Protein AF-A0A412IUU2-F1 (afdb_monomer)

InterPro domains:
  IPR007197 Radical SAM [SFLDS00029] (94-163)
  IPR013785 Aldolase-type TIM barrel [G3DSA:3.20.20.70] (86-179)
  IPR058240 Radical SAM superfamily [SSF102114] (87-164)

pLDDT: mean 92.89, std 6.85, range [46.75, 98.62]

Sequence (182 aa):
MKKASRYNHFIMHNNSVIAYNARTNALAELEKEIYESFKKCSSNHFKGMDTSLLDSLEYGGFIVDEDINELDIVKHNMYLSRFSTQQLGLTIAPTSNCNFRCPYCYEKDVLRSSKMNDETANGIVNLVRNNANTINMLGVTWYGGEPLLEVNRIENLTKAFKEICNKNNVKYQANIVTMVIC

Organism: NCBI:txid1735

Radius of gyration: 25.56 Å; Cα contacts (8 Å, |Δi|>4): 249; chains: 1; bounding box: 51×40×64 Å

Solvent-accessible surface area (backbone atoms only — not comparable to full-atom values): 10290 Å² total; per-residue (Å²): 105,40,31,66,38,91,47,57,45,80,43,85,48,97,80,33,29,40,41,33,17,75,80,70,69,29,73,46,80,32,50,54,70,56,51,53,48,51,61,64,23,45,83,56,39,50,66,92,58,61,67,72,58,48,52,52,35,41,74,39,46,48,30,39,54,64,88,60,57,66,65,57,54,54,49,49,54,50,48,55,62,74,67,52,64,44,58,46,79,43,80,42,53,50,18,36,28,49,96,70,82,62,94,83,46,87,54,66,91,67,56,38,97,46,67,64,50,68,68,60,53,50,51,51,53,49,54,51,56,75,42,36,87,65,25,52,32,42,39,37,36,41,25,54,50,28,27,72,84,39,44,70,58,54,51,55,51,50,51,54,49,50,56,51,23,64,76,50,72,22,46,79,49,74,51,73,55,68,78,96,75,130

Foldseek 3Di:
DKAFDPQWDWDDDDQWIWIARPLQRFTDTGGPVVVVLVVVCNVVRNPPDDPVVVVVCVVSVRMDDPPDPVVVVVVVVVCCVVPDLQEDEEEDEQAQAAPDQDPPDPCNVVHDGDGDDPVNLVVVLVVLLVSLQPYQEYEYEYDHHASVVPVVSVVVSVVSNCVSNVVSNHHYDYDYDHDPDD

Structure (mmCIF, N/CA/C/O backbone):
data_AF-A0A412IUU2-F1
#
_entry.id   AF-A0A412IUU2-F1
#
loop_
_atom_site.group_PDB
_atom_site.id
_atom_site.type_symbol
_atom_site.label_atom_id
_atom_site.label_alt_id
_atom_site.label_comp_id
_atom_site.label_asym_id
_atom_site.label_entity_id
_atom_site.label_seq_id
_atom_site.pdbx_PDB_ins_code
_atom_site.Cartn_x
_atom_site.Cartn_y
_atom_site.Cartn_z
_atom_site.occupancy
_atom_site.B_iso_or_equiv
_atom_site.auth_seq_id
_atom_site.auth_comp_id
_atom_site.auth_asym_id
_atom_site.auth_atom_id
_atom_site.pdbx_PDB_model_num
ATOM 1 N N . 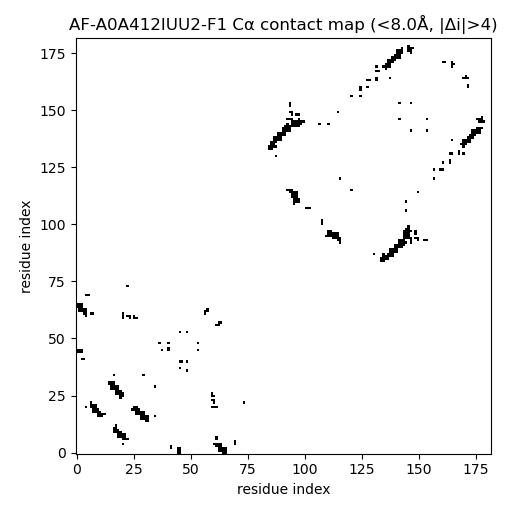MET A 1 1 ? 6.725 -8.263 -34.265 1.00 83.69 1 MET A N 1
ATOM 2 C CA . MET A 1 1 ? 7.718 -7.192 -34.529 1.00 83.69 1 MET A CA 1
ATOM 3 C C . MET A 1 1 ? 7.777 -6.330 -33.282 1.00 83.69 1 MET A C 1
ATOM 5 O O . MET A 1 1 ? 6.742 -6.187 -32.640 1.00 83.69 1 MET A O 1
ATOM 9 N N . LYS A 1 2 ? 8.954 -5.826 -32.896 1.00 90.94 2 LYS A N 1
ATOM 10 C CA . LYS A 1 2 ? 9.116 -5.055 -31.653 1.00 90.94 2 LYS A CA 1
ATOM 11 C C . LYS A 1 2 ? 9.042 -3.552 -31.934 1.00 90.94 2 LYS A C 1
ATOM 13 O O . LYS A 1 2 ? 9.396 -3.110 -33.023 1.00 90.94 2 LYS A O 1
ATOM 18 N N . LYS A 1 3 ? 8.617 -2.765 -30.951 1.00 93.75 3 LYS A N 1
ATOM 19 C CA . LYS A 1 3 ? 8.660 -1.295 -30.948 1.00 93.75 3 LYS A CA 1
ATOM 20 C C . LYS A 1 3 ? 9.248 -0.787 -29.636 1.00 93.75 3 LYS A C 1
ATOM 22 O O . LYS A 1 3 ? 9.230 -1.494 -28.629 1.00 93.75 3 LYS A O 1
ATOM 27 N N . ALA A 1 4 ? 9.754 0.444 -29.639 1.00 95.44 4 ALA A N 1
ATOM 28 C CA . ALA A 1 4 ? 10.221 1.077 -28.415 1.00 95.44 4 ALA A CA 1
ATOM 29 C C . ALA A 1 4 ? 9.031 1.337 -27.481 1.00 95.44 4 ALA A C 1
ATOM 31 O O . ALA A 1 4 ? 7.988 1.825 -27.922 1.00 95.44 4 ALA A O 1
ATOM 32 N N . SER A 1 5 ? 9.201 1.034 -26.194 1.00 96.25 5 SER A N 1
ATOM 33 C CA . SER A 1 5 ? 8.240 1.430 -25.163 1.00 96.25 5 SER A CA 1
ATOM 34 C C . SER A 1 5 ? 8.104 2.952 -25.119 1.00 96.25 5 SER A C 1
ATOM 36 O O . SER A 1 5 ? 9.099 3.683 -25.166 1.00 96.25 5 SER A O 1
ATOM 38 N N . ARG A 1 6 ? 6.868 3.441 -24.962 1.00 95.12 6 ARG A N 1
ATOM 39 C CA . ARG A 1 6 ? 6.607 4.882 -24.782 1.00 95.12 6 ARG A CA 1
ATOM 40 C C . ARG A 1 6 ? 7.103 5.411 -23.431 1.00 95.12 6 ARG A C 1
ATOM 42 O O . ARG A 1 6 ? 7.158 6.619 -23.236 1.00 95.12 6 ARG A O 1
ATOM 49 N N . TYR A 1 7 ? 7.370 4.508 -22.487 1.00 96.88 7 TYR A N 1
ATOM 50 C CA . TYR A 1 7 ? 7.735 4.810 -21.103 1.00 96.88 7 TYR A CA 1
ATOM 51 C C . TYR A 1 7 ? 9.249 4.837 -20.882 1.00 96.88 7 TYR A C 1
ATOM 53 O O . TYR A 1 7 ? 9.702 4.880 -19.740 1.00 96.88 7 TYR A O 1
ATOM 61 N N . ASN A 1 8 ? 10.038 4.787 -21.954 1.00 97.44 8 ASN A N 1
ATOM 62 C CA . ASN A 1 8 ? 11.483 4.906 -21.860 1.00 97.44 8 ASN A CA 1
ATOM 63 C C . ASN A 1 8 ? 11.905 6.357 -21.627 1.00 97.44 8 ASN A C 1
ATOM 65 O O . ASN A 1 8 ? 11.529 7.266 -22.366 1.00 97.44 8 ASN A O 1
ATOM 69 N N . HIS A 1 9 ? 12.775 6.540 -20.646 1.00 97.06 9 HIS A N 1
ATOM 70 C CA . HIS A 1 9 ? 13.482 7.769 -20.347 1.00 97.06 9 HIS A CA 1
ATOM 71 C C . HIS A 1 9 ? 14.977 7.488 -20.445 1.00 97.06 9 HIS A C 1
ATOM 73 O O . HIS A 1 9 ? 15.484 6.566 -19.810 1.00 97.06 9 HIS A O 1
ATOM 79 N N . PHE A 1 10 ? 15.682 8.285 -21.241 1.00 96.31 10 PHE A N 1
ATOM 80 C CA . PHE A 1 10 ? 17.124 8.164 -21.420 1.00 96.31 10 PHE A CA 1
ATOM 81 C C . PHE A 1 10 ? 17.807 9.414 -20.881 1.00 96.31 10 PHE A C 1
ATOM 83 O O . PHE A 1 10 ? 17.463 10.530 -21.274 1.00 96.31 10 PHE A O 1
ATOM 90 N N . ILE A 1 11 ? 18.770 9.225 -19.984 1.00 95.88 11 ILE A N 1
ATOM 91 C CA . ILE A 1 11 ? 19.515 10.299 -19.329 1.00 95.88 11 ILE A CA 1
ATOM 92 C C . ILE A 1 11 ? 20.994 10.098 -19.645 1.00 95.88 11 ILE A C 1
ATOM 94 O O . ILE A 1 11 ? 21.575 9.067 -19.315 1.00 95.88 11 ILE A O 1
ATOM 98 N N . MET A 1 12 ? 21.612 11.083 -20.295 1.00 94.44 12 MET A N 1
ATOM 99 C CA . MET A 1 12 ? 23.044 11.036 -20.593 1.00 94.44 12 MET A CA 1
ATOM 100 C C . MET A 1 12 ? 23.842 11.179 -19.293 1.00 94.44 12 MET A C 1
ATOM 102 O O . MET A 1 12 ? 23.618 12.129 -18.542 1.00 94.44 12 MET A O 1
ATOM 106 N N . HIS A 1 13 ? 24.786 10.273 -19.042 1.00 90.81 13 HIS A N 1
ATOM 107 C CA . HIS A 1 13 ? 25.633 10.317 -17.854 1.00 90.81 13 HIS A CA 1
ATOM 108 C C . HIS A 1 13 ? 27.076 9.944 -18.208 1.00 90.81 13 HIS A C 1
ATOM 110 O O . HIS A 1 13 ? 27.380 8.796 -18.509 1.00 90.81 13 HIS A O 1
ATOM 116 N N . ASN A 1 14 ? 27.992 10.915 -18.172 1.00 88.25 14 ASN A N 1
ATOM 117 C CA . ASN A 1 14 ? 29.405 10.718 -18.521 1.00 88.25 14 ASN A CA 1
ATOM 118 C C . ASN A 1 14 ? 29.595 10.041 -19.903 1.00 88.25 14 ASN A C 1
ATOM 120 O O . ASN A 1 14 ? 29.320 10.630 -20.958 1.00 88.25 14 ASN A O 1
ATOM 124 N N . ASN A 1 15 ? 30.081 8.796 -19.894 1.00 88.31 15 ASN A N 1
ATOM 125 C CA . ASN A 1 15 ? 30.338 7.976 -21.074 1.00 88.31 15 ASN A CA 1
ATOM 126 C C . ASN A 1 15 ? 29.249 6.937 -21.365 1.00 88.31 15 ASN A C 1
ATOM 128 O O . ASN A 1 15 ? 29.386 6.202 -22.336 1.00 88.31 15 ASN A O 1
ATOM 132 N N . SER A 1 16 ? 28.152 6.940 -20.613 1.00 94.19 16 SER A N 1
ATOM 133 C CA . SER A 1 16 ? 27.031 6.017 -20.763 1.00 94.19 16 SER A CA 1
ATOM 134 C C . SER A 1 16 ? 25.689 6.757 -20.815 1.00 94.19 16 SER A C 1
ATOM 136 O O . SER A 1 16 ? 25.602 7.994 -20.777 1.00 94.19 16 SER A O 1
ATOM 138 N N . VAL A 1 17 ? 24.619 5.986 -20.974 1.00 96.38 17 VAL A N 1
ATOM 139 C CA . VAL A 1 17 ? 23.237 6.453 -20.969 1.00 96.38 17 VAL A CA 1
ATOM 140 C C . VAL A 1 17 ? 22.457 5.626 -19.967 1.00 96.38 17 VAL A C 1
ATOM 142 O O . VAL A 1 17 ? 22.348 4.413 -20.100 1.00 96.38 17 VAL A O 1
ATOM 145 N N . ILE A 1 18 ? 21.864 6.287 -18.984 1.00 97.00 18 ILE A N 1
ATOM 146 C CA . ILE A 1 18 ? 20.944 5.643 -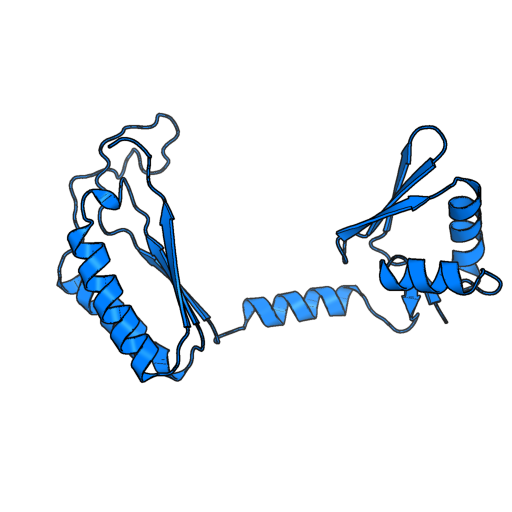18.057 1.00 97.00 18 ILE A CA 1
ATOM 147 C C . ILE A 1 18 ? 19.589 5.519 -18.748 1.00 97.00 18 ILE A C 1
ATOM 149 O O . ILE A 1 18 ? 18.955 6.522 -19.083 1.00 97.00 18 ILE A O 1
ATOM 153 N N . ALA A 1 19 ? 19.160 4.286 -18.978 1.00 96.94 19 ALA A N 1
ATOM 154 C CA . ALA A 1 19 ? 17.855 3.939 -19.504 1.00 96.94 19 ALA A CA 1
ATOM 155 C C . ALA A 1 19 ? 16.931 3.550 -18.349 1.00 96.94 19 ALA A C 1
ATOM 157 O O . ALA A 1 19 ? 17.196 2.605 -17.608 1.00 96.94 19 ALA A O 1
ATOM 158 N N . TYR A 1 20 ? 15.824 4.269 -18.213 1.00 97.81 20 TYR A N 1
ATOM 159 C CA . TYR A 1 20 ? 14.789 4.012 -17.223 1.00 97.81 20 TYR A CA 1
ATOM 160 C C . TYR A 1 20 ? 13.452 3.778 -17.916 1.00 97.81 20 TYR A C 1
ATOM 162 O O . TYR A 1 20 ? 13.023 4.597 -18.725 1.00 97.81 20 TYR A O 1
ATOM 170 N N . ASN A 1 21 ? 12.770 2.682 -17.599 1.00 97.88 21 ASN A N 1
ATOM 171 C CA . ASN A 1 21 ? 11.422 2.430 -18.090 1.00 97.88 21 ASN A CA 1
ATOM 172 C C . ASN A 1 21 ? 10.400 2.699 -16.982 1.00 97.88 21 ASN A C 1
ATOM 174 O O . ASN A 1 21 ? 10.312 1.955 -16.010 1.00 97.88 21 ASN A O 1
ATOM 178 N N . ALA A 1 22 ? 9.580 3.736 -17.144 1.00 96.75 22 ALA A N 1
ATOM 179 C CA . ALA A 1 22 ? 8.624 4.167 -16.125 1.00 96.75 22 ALA A CA 1
ATOM 180 C C . ALA A 1 22 ? 7.430 3.215 -15.920 1.00 96.75 22 ALA A C 1
ATOM 182 O O . ALA A 1 22 ? 6.673 3.389 -14.968 1.00 96.75 22 ALA A O 1
ATOM 183 N N . ARG A 1 23 ? 7.227 2.219 -16.795 1.00 95.62 23 ARG A N 1
ATOM 184 C CA . ARG A 1 23 ? 6.153 1.224 -16.648 1.00 95.62 23 ARG A CA 1
ATOM 185 C C . ARG A 1 23 ? 6.611 0.014 -15.842 1.00 95.62 23 ARG A C 1
ATOM 187 O O . ARG A 1 23 ? 5.847 -0.491 -15.026 1.00 95.62 23 ARG A O 1
ATOM 194 N N . THR A 1 24 ? 7.823 -0.471 -16.096 1.00 95.56 24 THR A N 1
ATOM 195 C CA . THR A 1 24 ? 8.397 -1.646 -15.419 1.00 95.56 24 THR A CA 1
ATOM 196 C C . THR A 1 24 ? 9.282 -1.275 -14.230 1.00 95.56 24 THR A C 1
ATOM 198 O O . THR A 1 24 ? 9.642 -2.152 -13.452 1.00 95.56 24 THR A O 1
ATOM 201 N N . ASN A 1 25 ? 9.630 0.008 -14.081 1.00 96.56 25 ASN A N 1
ATOM 202 C CA . ASN A 1 25 ? 10.685 0.514 -13.198 1.00 96.56 25 ASN A CA 1
ATOM 203 C C . ASN A 1 25 ? 12.069 -0.096 -13.480 1.00 96.56 25 ASN A C 1
ATOM 205 O O . ASN A 1 25 ? 12.954 -0.035 -12.626 1.00 96.56 25 ASN A O 1
ATOM 209 N N . ALA A 1 26 ? 12.274 -0.685 -14.663 1.00 97.56 26 ALA A N 1
ATOM 210 C CA . ALA A 1 26 ? 13.576 -1.206 -15.045 1.00 97.56 26 ALA A CA 1
ATOM 211 C C . ALA A 1 26 ? 14.578 -0.060 -15.205 1.00 97.56 26 ALA A C 1
ATOM 213 O O . ALA A 1 26 ? 14.263 0.988 -15.776 1.00 97.56 26 ALA A O 1
ATOM 214 N N . LEU A 1 27 ? 15.794 -0.293 -14.722 1.00 96.94 27 LEU A N 1
ATOM 215 C CA . LEU A 1 27 ? 16.916 0.624 -14.822 1.00 96.94 27 LEU A CA 1
ATOM 216 C C . LEU A 1 27 ? 18.099 -0.128 -15.426 1.00 96.94 27 LEU A C 1
ATOM 218 O O . LEU A 1 27 ? 18.447 -1.210 -14.958 1.00 96.94 27 LEU A O 1
ATOM 222 N N . ALA A 1 28 ? 18.704 0.447 -16.457 1.00 95.19 28 ALA A N 1
ATOM 223 C CA . ALA A 1 28 ? 19.881 -0.095 -17.114 1.00 95.19 28 ALA A CA 1
ATOM 224 C C . ALA A 1 28 ? 20.861 1.030 -17.449 1.00 95.19 28 ALA A C 1
ATOM 226 O O . ALA A 1 28 ? 20.459 2.149 -17.764 1.00 95.19 28 ALA A O 1
ATOM 227 N N . GLU A 1 29 ? 22.150 0.722 -17.407 1.00 95.19 29 GLU A N 1
ATOM 228 C CA . GLU A 1 29 ? 23.191 1.571 -17.970 1.00 95.19 29 GLU A CA 1
ATOM 229 C C . GLU A 1 29 ? 23.553 1.024 -19.351 1.00 95.19 29 GLU A C 1
ATOM 231 O O . GLU A 1 29 ? 23.876 -0.153 -19.499 1.00 95.19 29 GLU A O 1
ATOM 236 N N . LEU A 1 30 ? 23.438 1.866 -20.374 1.00 93.56 30 LEU A N 1
ATOM 237 C CA . LEU A 1 30 ? 23.746 1.528 -21.756 1.00 93.56 30 LEU A CA 1
ATOM 238 C C . LEU A 1 30 ? 25.032 2.230 -22.177 1.00 93.56 30 LEU A C 1
ATOM 240 O O . LEU A 1 30 ? 25.195 3.435 -21.974 1.00 93.56 30 LEU A O 1
ATOM 244 N N . GLU A 1 31 ? 25.911 1.496 -22.845 1.00 93.50 31 GLU A N 1
ATOM 245 C CA . GLU A 1 31 ? 26.998 2.100 -23.612 1.00 93.50 31 GLU A CA 1
ATOM 246 C C . GLU A 1 31 ? 26.425 2.991 -24.727 1.00 93.50 31 GLU A C 1
ATOM 248 O O . GLU A 1 31 ? 25.321 2.758 -25.241 1.00 93.50 31 GLU A O 1
ATOM 253 N N . LYS A 1 32 ? 27.170 4.031 -25.121 1.00 90.62 32 LYS A N 1
ATOM 254 C CA . LYS A 1 32 ? 26.719 4.988 -26.148 1.00 90.62 32 LYS A CA 1
ATOM 255 C C . LYS A 1 32 ? 26.424 4.284 -27.471 1.00 90.62 32 LYS A C 1
ATOM 257 O O . LYS A 1 32 ? 25.437 4.600 -28.128 1.00 90.62 32 LYS A O 1
ATOM 262 N N . GLU A 1 33 ? 27.232 3.298 -27.831 1.00 90.50 33 GLU A N 1
ATOM 263 C CA . GLU A 1 33 ? 27.110 2.489 -29.040 1.00 90.50 33 GLU A CA 1
ATOM 264 C C . GLU A 1 33 ? 25.796 1.695 -29.055 1.00 90.50 33 GLU A C 1
ATOM 266 O O . GLU A 1 33 ? 25.097 1.652 -30.074 1.00 90.50 33 GLU A O 1
ATOM 271 N N . ILE A 1 34 ? 25.424 1.115 -27.909 1.00 90.31 34 ILE A N 1
ATOM 272 C CA . ILE A 1 34 ? 24.176 0.363 -27.734 1.00 90.31 34 ILE A CA 1
ATOM 273 C C . ILE A 1 34 ? 22.978 1.306 -27.815 1.00 90.31 34 ILE A C 1
ATOM 275 O O . ILE A 1 34 ? 22.007 1.011 -28.509 1.00 90.31 34 ILE A O 1
ATOM 279 N N . TYR A 1 35 ? 23.047 2.466 -27.163 1.00 92.62 35 TYR A N 1
ATOM 280 C CA . TYR A 1 35 ? 21.984 3.466 -27.216 1.00 92.62 35 TYR A CA 1
ATOM 281 C C . TYR A 1 35 ? 21.760 4.024 -28.629 1.00 92.62 35 TYR A C 1
ATOM 283 O O . TYR A 1 35 ? 20.621 4.150 -29.086 1.00 92.62 35 TYR A O 1
ATOM 291 N N . GLU A 1 36 ? 22.832 4.319 -29.362 1.00 90.62 36 GLU A N 1
ATOM 292 C CA . GLU A 1 36 ? 22.728 4.768 -30.751 1.00 90.62 36 GLU A CA 1
ATOM 293 C C . GLU A 1 36 ? 22.193 3.657 -31.665 1.00 90.62 36 GLU A C 1
ATOM 295 O O . GLU A 1 36 ? 21.374 3.921 -32.550 1.00 90.62 36 GLU A O 1
ATOM 300 N N . SER A 1 37 ? 22.573 2.401 -31.413 1.00 89.56 37 SER A N 1
ATOM 301 C CA . SER A 1 37 ? 21.987 1.240 -32.094 1.00 89.56 37 SER A CA 1
ATOM 302 C C . SER A 1 37 ? 20.493 1.114 -31.791 1.00 89.56 37 SER A C 1
ATOM 304 O O . SER A 1 37 ? 19.697 0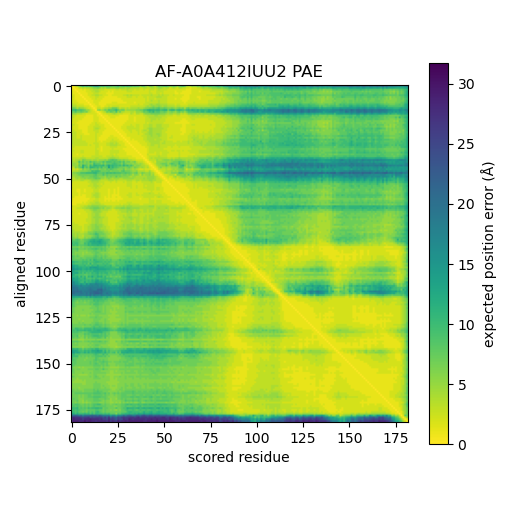.980 -32.715 1.00 89.56 37 SER A O 1
ATOM 306 N N . PHE A 1 38 ? 20.086 1.262 -30.527 1.00 91.50 38 PHE A N 1
ATOM 307 C CA . PHE A 1 38 ? 18.686 1.265 -30.099 1.00 91.50 38 PHE A CA 1
ATOM 308 C C . PHE A 1 38 ? 17.862 2.323 -30.847 1.00 91.50 38 PHE A C 1
ATOM 310 O O . PHE A 1 38 ? 16.810 2.003 -31.405 1.00 91.50 38 PHE A O 1
ATOM 317 N N . LYS A 1 39 ? 18.349 3.570 -30.934 1.00 89.94 39 LYS A N 1
ATOM 318 C CA . LYS A 1 39 ? 17.657 4.642 -31.671 1.00 89.94 39 LYS A CA 1
ATOM 319 C C . LYS A 1 39 ? 17.489 4.328 -33.151 1.00 89.94 39 LYS A C 1
ATOM 321 O O . LYS A 1 39 ? 16.396 4.508 -33.684 1.00 89.94 39 LYS A O 1
ATOM 326 N N . LYS A 1 40 ? 18.558 3.870 -33.811 1.00 87.75 40 LYS A N 1
ATOM 327 C CA . LYS A 1 40 ? 18.540 3.527 -35.243 1.00 87.75 40 LYS A CA 1
ATOM 328 C C . LYS A 1 40 ? 17.583 2.374 -35.529 1.00 87.75 40 LYS A C 1
ATOM 330 O O . LYS A 1 40 ? 16.844 2.408 -36.504 1.00 87.75 40 LYS A O 1
ATOM 335 N N . CYS A 1 41 ? 17.586 1.370 -34.661 1.00 86.44 41 CYS A N 1
ATOM 336 C CA . CYS A 1 41 ? 16.768 0.172 -34.781 1.00 86.44 41 CYS A CA 1
ATOM 337 C C . CYS A 1 41 ? 15.282 0.410 -34.472 1.00 86.44 41 CYS A C 1
ATOM 339 O O . CYS A 1 41 ? 14.441 -0.326 -34.990 1.00 86.44 41 CYS A O 1
ATOM 341 N N . SER A 1 42 ? 14.947 1.444 -33.692 1.00 82.56 42 SER A N 1
ATOM 342 C CA . SER A 1 42 ? 13.566 1.777 -33.315 1.00 82.56 42 SER A CA 1
ATOM 343 C C . SER A 1 42 ? 12.642 1.993 -34.523 1.00 82.56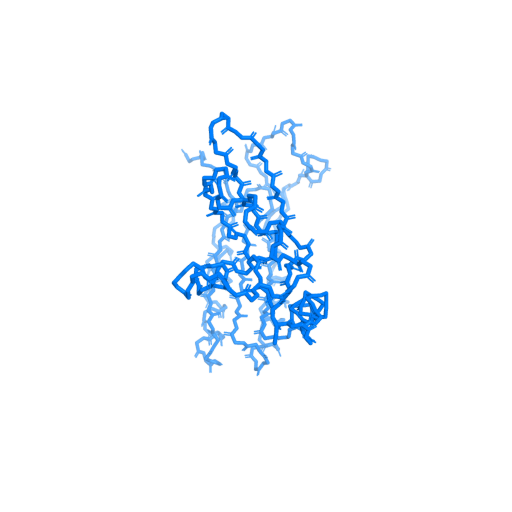 42 SER A C 1
ATOM 345 O O . SER A 1 42 ? 11.495 1.551 -34.507 1.00 82.56 42 SER A O 1
ATOM 347 N N . SER A 1 43 ? 13.144 2.590 -35.611 1.00 78.56 43 SER A N 1
ATOM 348 C CA . SER A 1 43 ? 12.373 2.809 -36.847 1.00 78.56 43 SER A CA 1
ATOM 349 C C . SER A 1 43 ? 12.245 1.570 -37.742 1.00 78.56 43 SER A C 1
ATOM 351 O O . SER A 1 43 ? 11.395 1.552 -38.626 1.00 78.56 43 SER A O 1
ATOM 353 N N . ASN A 1 44 ? 13.060 0.532 -37.522 1.00 82.00 44 ASN A N 1
ATOM 354 C CA . ASN A 1 44 ? 13.052 -0.718 -38.293 1.00 82.00 44 ASN A CA 1
ATOM 355 C C . ASN A 1 44 ? 12.687 -1.935 -37.423 1.00 82.00 44 ASN A C 1
ATOM 357 O O . ASN A 1 44 ? 13.172 -3.049 -37.641 1.00 82.00 44 ASN A O 1
ATOM 361 N N . HIS A 1 45 ? 11.860 -1.718 -36.398 1.00 82.38 45 HIS A N 1
ATOM 362 C CA . HIS A 1 45 ? 11.346 -2.758 -35.502 1.00 82.38 45 HIS A CA 1
ATOM 363 C C . HIS A 1 45 ? 12.424 -3.654 -34.870 1.00 82.38 45 HIS A C 1
ATOM 365 O O . HIS A 1 45 ? 12.210 -4.849 -34.657 1.00 82.38 45 HIS A O 1
ATOM 371 N N . PHE A 1 46 ? 13.598 -3.076 -34.614 1.00 85.94 46 PHE A N 1
ATOM 372 C CA . PHE A 1 46 ? 14.765 -3.740 -34.037 1.00 85.94 46 PHE A CA 1
ATOM 373 C C . PHE A 1 46 ? 15.293 -4.966 -34.795 1.00 85.94 46 PHE A C 1
ATOM 375 O O . PHE A 1 46 ? 15.985 -5.810 -34.228 1.00 85.94 46 PHE A O 1
ATOM 382 N N . LYS A 1 47 ? 15.043 -5.043 -36.108 1.00 79.62 47 LYS A N 1
ATOM 383 C CA . LYS A 1 47 ? 15.659 -6.063 -36.968 1.00 79.62 47 LYS A CA 1
ATOM 384 C C . LYS A 1 47 ? 17.183 -5.895 -37.021 1.00 79.62 47 LYS A C 1
ATOM 386 O O . LYS A 1 47 ? 17.676 -4.787 -37.222 1.00 79.62 47 LYS A O 1
ATOM 391 N N . GLY A 1 48 ? 17.910 -7.009 -36.907 1.00 76.44 48 GLY A N 1
ATOM 392 C CA . GLY A 1 48 ? 19.373 -7.059 -37.041 1.00 76.44 48 GLY A CA 1
ATOM 393 C C . GLY A 1 48 ? 20.163 -6.740 -35.768 1.00 76.44 48 GLY A C 1
ATOM 394 O O . GLY A 1 48 ? 21.387 -6.684 -35.828 1.00 76.44 48 GLY A O 1
ATOM 395 N N . MET A 1 49 ? 19.488 -6.537 -34.633 1.00 82.50 49 MET A N 1
ATOM 396 C CA . MET A 1 49 ? 20.137 -6.437 -33.326 1.00 82.50 49 MET A CA 1
ATOM 397 C C . MET A 1 49 ? 20.444 -7.836 -32.776 1.00 82.50 49 MET A C 1
ATOM 399 O O . MET A 1 49 ? 19.727 -8.794 -33.072 1.00 82.50 49 MET A O 1
ATOM 403 N N . ASP A 1 50 ? 21.515 -7.943 -31.990 1.00 88.31 50 ASP A N 1
ATOM 404 C CA . ASP A 1 50 ? 21.879 -9.186 -31.314 1.00 88.31 50 ASP A CA 1
ATOM 405 C C . ASP A 1 50 ? 20.716 -9.723 -30.463 1.00 88.31 50 ASP A C 1
ATOM 407 O O . ASP A 1 50 ? 20.034 -8.967 -29.767 1.00 88.31 50 ASP A O 1
ATOM 411 N N . THR A 1 51 ? 20.483 -11.035 -30.528 1.00 88.75 51 THR A N 1
ATOM 412 C CA . THR A 1 51 ? 19.326 -11.670 -29.878 1.00 88.75 51 THR A CA 1
ATOM 413 C C . THR A 1 51 ? 19.398 -11.559 -28.356 1.00 88.75 51 THR A C 1
ATOM 415 O O . THR A 1 51 ? 18.389 -11.257 -27.730 1.00 88.75 51 THR A O 1
ATOM 418 N N . SER A 1 52 ? 20.586 -11.691 -27.758 1.00 91.25 52 SER A N 1
ATOM 419 C CA . SER A 1 52 ? 20.732 -11.602 -26.298 1.00 91.25 52 SER A CA 1
ATOM 420 C C . SER A 1 52 ? 20.457 -10.189 -25.769 1.00 91.25 52 SER A C 1
ATOM 422 O O . SER A 1 52 ? 19.865 -10.008 -24.698 1.00 91.25 52 SER A O 1
ATOM 424 N N . LEU A 1 53 ? 20.827 -9.169 -26.551 1.00 89.50 53 LEU A N 1
ATOM 425 C CA . LEU A 1 53 ? 20.514 -7.778 -26.245 1.00 89.50 53 LEU A CA 1
ATOM 426 C C . LEU A 1 53 ? 19.012 -7.499 -26.387 1.00 89.50 53 LEU A C 1
ATOM 428 O O . LEU A 1 53 ? 18.441 -6.819 -25.536 1.00 89.50 53 LEU A O 1
ATOM 432 N N . LEU A 1 54 ? 18.363 -8.038 -27.425 1.00 92.19 54 LEU A N 1
ATOM 433 C CA . LEU A 1 54 ? 16.912 -7.926 -27.595 1.00 92.19 54 LEU A CA 1
ATOM 434 C C . LEU A 1 54 ? 16.153 -8.541 -26.421 1.00 92.19 54 LEU A C 1
ATOM 436 O O . LEU A 1 54 ? 15.272 -7.880 -25.874 1.00 92.19 54 LEU A O 1
ATOM 440 N N . ASP A 1 55 ? 16.539 -9.742 -25.991 1.00 93.50 55 ASP A N 1
ATOM 441 C CA . ASP A 1 55 ? 15.914 -10.422 -24.854 1.00 93.50 55 ASP A CA 1
ATOM 442 C C . ASP A 1 55 ? 16.064 -9.598 -23.567 1.00 93.50 55 ASP A C 1
ATOM 444 O O . ASP A 1 55 ? 15.114 -9.441 -22.800 1.00 93.50 55 ASP A O 1
ATOM 448 N N . SER A 1 56 ? 17.237 -8.993 -23.356 1.00 93.88 56 SER A N 1
ATOM 449 C CA . SER A 1 56 ? 17.495 -8.114 -22.208 1.00 93.88 56 SER A CA 1
ATOM 450 C C . SER A 1 56 ? 16.654 -6.831 -22.249 1.00 93.88 56 SER A C 1
ATOM 452 O O . SER A 1 56 ? 16.098 -6.407 -21.231 1.00 93.88 56 SER A O 1
ATOM 454 N N . LEU A 1 57 ? 16.525 -6.210 -23.426 1.00 94.25 57 LEU A N 1
ATOM 455 C CA . LEU A 1 57 ? 15.698 -5.016 -23.626 1.00 94.25 57 LEU A CA 1
ATOM 456 C C . LEU A 1 57 ? 14.208 -5.321 -23.442 1.00 94.25 57 LEU A C 1
ATOM 458 O O . LEU A 1 57 ? 13.478 -4.498 -22.886 1.00 94.25 57 LEU A O 1
ATOM 462 N N . GLU A 1 58 ? 13.754 -6.485 -23.898 1.00 95.19 58 GLU A N 1
ATOM 463 C CA . GLU A 1 58 ? 12.378 -6.946 -23.733 1.00 95.19 58 GLU A CA 1
ATOM 464 C C . GLU A 1 58 ? 12.071 -7.289 -22.275 1.00 95.19 58 GLU A C 1
ATOM 466 O O . GLU A 1 58 ? 11.062 -6.828 -21.741 1.00 95.19 58 GLU A O 1
ATOM 471 N N . TYR A 1 59 ? 12.972 -8.001 -21.596 1.00 95.38 59 TYR A N 1
ATOM 472 C CA . TYR A 1 59 ? 12.861 -8.297 -20.168 1.00 95.38 59 TYR A CA 1
ATOM 473 C C . TYR A 1 59 ?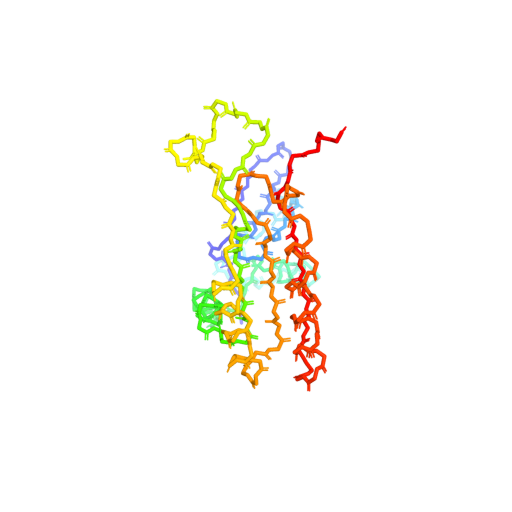 12.748 -7.016 -19.326 1.00 95.38 59 TYR A C 1
ATOM 475 O O . TYR A 1 59 ? 11.893 -6.916 -18.445 1.00 95.38 59 TYR A O 1
ATOM 483 N N . GLY A 1 60 ? 13.551 -5.993 -19.642 1.00 95.50 60 GLY A N 1
ATOM 484 C CA . GLY A 1 60 ? 13.448 -4.668 -19.020 1.00 95.50 60 GLY A CA 1
ATOM 485 C C . GLY A 1 60 ? 12.207 -3.867 -19.442 1.00 95.50 60 GLY A C 1
ATOM 486 O O . GLY A 1 60 ? 11.898 -2.832 -18.851 1.00 95.50 60 GLY A O 1
ATOM 487 N N . GLY A 1 61 ? 11.467 -4.316 -20.457 1.00 96.06 61 GLY A N 1
ATOM 488 C CA . GLY A 1 61 ? 10.318 -3.614 -21.024 1.00 96.06 61 GLY A CA 1
ATOM 489 C C . GLY A 1 61 ? 10.684 -2.371 -21.835 1.00 96.06 61 GLY A C 1
ATOM 490 O O . GLY A 1 61 ? 9.800 -1.559 -22.117 1.00 96.06 61 GLY A O 1
ATOM 491 N N . PHE A 1 62 ? 11.960 -2.203 -22.201 1.00 96.38 62 PHE A N 1
ATOM 492 C CA . PHE A 1 62 ? 12.438 -1.119 -23.063 1.00 96.38 62 PHE A CA 1
ATOM 493 C C . PHE A 1 62 ? 11.917 -1.261 -24.495 1.00 96.38 62 PHE A C 1
ATOM 495 O O . PHE A 1 62 ? 11.697 -0.261 -25.185 1.00 96.38 62 PHE A O 1
ATOM 502 N N . ILE A 1 63 ? 11.660 -2.492 -24.923 1.00 95.75 63 ILE A N 1
ATOM 503 C CA . ILE A 1 63 ? 10.924 -2.806 -26.145 1.00 95.75 63 ILE A CA 1
ATOM 504 C C . ILE A 1 63 ? 9.715 -3.677 -25.810 1.00 95.75 63 ILE A C 1
ATOM 506 O O . ILE A 1 63 ? 9.706 -4.392 -24.811 1.00 95.75 63 ILE A O 1
ATOM 510 N N . VAL A 1 64 ? 8.683 -3.588 -26.641 1.00 95.25 64 VAL A N 1
ATOM 511 C CA . VAL A 1 64 ? 7.441 -4.363 -26.523 1.00 95.25 64 VAL A CA 1
ATOM 512 C C . VAL A 1 64 ? 6.981 -4.811 -27.904 1.00 95.25 64 VAL A C 1
ATOM 514 O O . VAL A 1 64 ? 7.421 -4.253 -28.912 1.00 95.25 64 VAL A O 1
ATOM 517 N N . ASP A 1 65 ? 6.083 -5.789 -27.973 1.00 94.19 65 ASP A N 1
ATOM 518 C CA . ASP A 1 65 ? 5.438 -6.129 -29.239 1.00 94.19 65 ASP A CA 1
ATOM 519 C C . ASP A 1 65 ? 4.595 -4.965 -29.779 1.00 94.19 65 ASP A C 1
ATOM 521 O O . ASP A 1 65 ? 4.067 -4.121 -29.049 1.00 94.19 65 ASP A O 1
ATOM 525 N N . GLU A 1 66 ? 4.529 -4.869 -31.101 1.00 91.38 66 GLU A N 1
ATOM 526 C CA . GLU A 1 66 ? 3.920 -3.736 -31.791 1.00 91.38 66 GLU A CA 1
ATOM 527 C C . GLU A 1 66 ? 2.411 -3.604 -31.547 1.00 91.38 66 GLU A C 1
ATOM 529 O O . GLU A 1 66 ? 1.895 -2.487 -31.448 1.00 91.38 66 GLU A O 1
ATOM 534 N N . ASP A 1 67 ? 1.725 -4.727 -31.372 1.00 93.94 67 ASP A N 1
ATOM 535 C CA . ASP A 1 67 ? 0.299 -4.837 -31.066 1.00 93.94 67 ASP A CA 1
ATOM 536 C C . ASP A 1 67 ? -0.038 -4.499 -29.603 1.00 93.94 67 ASP A C 1
ATOM 538 O O . ASP A 1 67 ? -1.194 -4.223 -29.277 1.00 93.94 67 ASP A O 1
ATOM 542 N N . ILE A 1 68 ? 0.960 -4.421 -28.719 1.00 93.94 68 ILE A N 1
ATOM 543 C CA . ILE A 1 68 ? 0.751 -4.055 -27.318 1.00 93.94 68 ILE A CA 1
ATOM 544 C C . ILE A 1 68 ? 0.401 -2.565 -27.199 1.00 93.94 68 ILE A C 1
ATOM 546 O O . ILE A 1 68 ? 1.218 -1.673 -27.471 1.00 93.94 68 ILE A O 1
ATOM 550 N N . ASN A 1 69 ? -0.792 -2.263 -26.681 1.00 95.19 69 ASN A N 1
ATOM 551 C CA . ASN A 1 69 ? -1.126 -0.929 -26.186 1.00 95.19 69 ASN A CA 1
ATOM 552 C C . ASN A 1 69 ? -0.775 -0.805 -24.697 1.00 95.19 69 ASN A C 1
ATOM 554 O O . ASN A 1 69 ? -1.575 -1.098 -23.813 1.00 95.19 69 ASN A O 1
ATOM 558 N N . GLU A 1 70 ? 0.426 -0.309 -24.404 1.00 95.50 70 GLU A N 1
ATOM 559 C CA . GLU A 1 70 ? 0.916 -0.218 -23.019 1.00 95.50 70 GLU A CA 1
ATOM 560 C C . GLU A 1 70 ? 0.031 0.621 -22.065 1.00 95.50 70 GLU A C 1
ATOM 562 O O . GLU A 1 70 ? 0.033 0.389 -20.861 1.00 95.50 70 GLU A O 1
ATOM 567 N N . LEU A 1 71 ? -0.753 1.576 -22.574 1.00 95.75 71 LEU A N 1
ATOM 568 C CA . LEU A 1 71 ? -1.667 2.400 -21.780 1.00 95.75 71 LEU A CA 1
ATOM 569 C C . LEU A 1 71 ? -2.871 1.581 -21.335 1.00 95.75 71 LEU A C 1
ATOM 571 O O . LEU A 1 71 ? -3.375 1.800 -20.238 1.00 95.75 71 LEU A O 1
ATOM 575 N N . ASP A 1 72 ? -3.313 0.635 -22.159 1.00 96.25 72 ASP A N 1
ATOM 576 C CA . ASP A 1 72 ? -4.391 -0.271 -21.785 1.00 96.25 72 ASP A CA 1
ATOM 577 C C . ASP A 1 72 ? -3.916 -1.243 -20.705 1.00 96.25 72 ASP A C 1
ATOM 579 O O . ASP A 1 72 ? -4.669 -1.497 -19.773 1.00 96.25 72 ASP A O 1
ATOM 583 N N . ILE A 1 73 ? -2.647 -1.673 -20.734 1.00 94.31 73 ILE A N 1
ATOM 584 C CA . ILE A 1 73 ? -2.033 -2.434 -19.629 1.00 94.31 73 ILE A CA 1
ATOM 585 C C . ILE A 1 73 ? -2.063 -1.615 -18.331 1.00 94.31 73 ILE A C 1
ATOM 587 O O . ILE A 1 73 ? -2.516 -2.102 -17.295 1.00 94.31 73 ILE A O 1
ATOM 591 N N . VAL A 1 74 ? -1.622 -0.353 -18.378 1.00 95.00 74 VAL A N 1
ATOM 592 C CA . VAL A 1 74 ? -1.623 0.529 -17.198 1.00 95.00 74 VAL A CA 1
ATOM 593 C C . VAL A 1 74 ? -3.046 0.750 -16.673 1.00 95.00 74 VAL A C 1
ATOM 595 O O . VAL A 1 74 ? -3.290 0.615 -15.473 1.00 95.00 74 VAL A O 1
ATOM 598 N N . LYS A 1 75 ? -4.008 1.035 -17.559 1.00 95.81 75 LYS A N 1
ATOM 599 C CA . LYS A 1 75 ? -5.425 1.193 -17.194 1.00 95.81 75 LYS A CA 1
ATOM 600 C C . LYS A 1 75 ? -6.004 -0.087 -16.608 1.00 95.81 75 LYS A C 1
ATOM 602 O O . LYS A 1 75 ? -6.708 -0.022 -15.606 1.00 95.81 75 LYS A O 1
ATOM 607 N N . HIS A 1 76 ? -5.706 -1.234 -17.208 1.00 94.94 76 HIS A N 1
ATOM 608 C CA . HIS A 1 76 ? -6.171 -2.533 -16.743 1.00 94.94 76 HIS A CA 1
ATOM 609 C C . HIS A 1 76 ? -5.702 -2.799 -15.310 1.00 94.94 76 HIS A C 1
ATOM 611 O O . HIS A 1 76 ? -6.531 -3.057 -14.441 1.00 94.94 76 HIS A O 1
ATOM 617 N N . ASN A 1 77 ? -4.409 -2.617 -15.031 1.00 92.69 77 ASN A N 1
ATOM 618 C CA . ASN A 1 77 ? -3.854 -2.775 -13.685 1.00 92.69 77 ASN A CA 1
ATOM 619 C C . ASN A 1 77 ? -4.478 -1.793 -12.681 1.00 92.69 77 ASN A C 1
ATOM 621 O O . ASN A 1 77 ? -4.816 -2.174 -11.559 1.00 92.69 77 ASN A O 1
ATOM 625 N N . MET A 1 78 ? -4.691 -0.538 -13.093 1.00 94.00 78 MET A N 1
ATOM 626 C CA . MET A 1 78 ? -5.390 0.455 -12.275 1.00 94.00 78 MET A CA 1
ATOM 627 C C . MET A 1 78 ? -6.824 0.010 -11.952 1.00 94.00 78 MET A C 1
ATOM 629 O O . MET A 1 78 ? -7.250 0.129 -10.806 1.00 94.00 78 MET A O 1
ATOM 633 N N . TYR A 1 79 ? -7.573 -0.507 -12.929 1.00 94.69 79 TYR A N 1
ATOM 634 C CA . TYR A 1 79 ? -8.943 -0.974 -12.715 1.00 94.69 79 TYR A CA 1
ATOM 635 C C . TYR A 1 79 ? -9.006 -2.224 -11.841 1.00 94.69 79 TYR A C 1
ATOM 637 O O . TYR A 1 79 ? -9.844 -2.268 -10.944 1.00 94.69 79 TYR A O 1
ATOM 645 N N . LEU A 1 80 ? -8.107 -3.192 -12.044 1.00 92.19 80 LEU A N 1
ATOM 646 C CA . LEU A 1 80 ? -7.992 -4.362 -11.172 1.00 92.19 80 LEU A CA 1
ATOM 647 C C . LEU A 1 80 ? -7.774 -3.946 -9.715 1.00 92.19 80 LEU A C 1
ATOM 649 O O . LEU A 1 80 ? -8.446 -4.464 -8.830 1.00 92.19 80 LEU A O 1
ATOM 653 N N . SER A 1 81 ? -6.886 -2.978 -9.472 1.00 88.44 81 SER A N 1
ATOM 654 C CA . SER A 1 81 ? -6.644 -2.444 -8.129 1.00 88.44 81 SER A CA 1
ATOM 655 C C . SER A 1 81 ? -7.864 -1.691 -7.581 1.00 88.44 81 SER A C 1
ATOM 657 O O . SER A 1 81 ? -8.342 -1.991 -6.490 1.00 88.44 81 SER A O 1
ATOM 659 N N . ARG A 1 82 ? -8.430 -0.760 -8.362 1.00 88.50 82 ARG A N 1
ATOM 660 C CA . ARG A 1 82 ? -9.538 0.113 -7.936 1.00 88.50 82 ARG A CA 1
ATOM 661 C C . ARG A 1 82 ? -10.819 -0.644 -7.600 1.00 88.50 82 ARG A C 1
ATOM 663 O O . ARG A 1 82 ? -11.561 -0.219 -6.723 1.00 88.50 82 ARG A O 1
ATOM 670 N N . PHE A 1 83 ? -11.113 -1.701 -8.348 1.00 90.12 83 PHE A N 1
ATOM 671 C CA . PHE A 1 83 ? -12.357 -2.456 -8.218 1.00 90.12 83 PHE A CA 1
ATOM 672 C C . PHE A 1 83 ? -12.180 -3.790 -7.493 1.00 90.12 83 PHE A C 1
ATOM 674 O O . PHE A 1 83 ? -13.135 -4.560 -7.400 1.00 90.12 83 PHE A O 1
ATOM 681 N N . SER A 1 84 ? -10.984 -4.080 -6.975 1.00 88.00 84 SER A N 1
ATOM 682 C CA . SER A 1 84 ? -10.778 -5.263 -6.149 1.00 88.00 84 SER A CA 1
ATOM 683 C C . SER A 1 84 ? -11.597 -5.151 -4.866 1.00 88.00 84 SER A C 1
ATOM 685 O O . SER A 1 84 ? -11.403 -4.244 -4.062 1.00 88.00 84 SER A O 1
ATOM 687 N N . THR A 1 85 ? -12.487 -6.114 -4.652 1.00 88.62 85 THR A N 1
ATOM 688 C CA . THR A 1 85 ? -13.239 -6.282 -3.401 1.00 88.62 85 THR A CA 1
ATOM 689 C C . THR A 1 85 ? -12.632 -7.363 -2.510 1.00 88.62 85 THR A C 1
ATOM 691 O O . THR A 1 85 ? -13.233 -7.756 -1.517 1.00 88.62 85 THR A O 1
ATOM 694 N N . GLN A 1 86 ? -11.459 -7.886 -2.878 1.00 92.94 86 GLN A N 1
ATOM 695 C CA . GLN A 1 86 ? -10.844 -9.022 -2.192 1.00 92.94 86 GLN A CA 1
ATOM 696 C C . GLN A 1 86 ? -10.168 -8.623 -0.876 1.00 92.94 86 GLN A C 1
ATOM 698 O O . GLN A 1 86 ? -9.875 -9.489 -0.059 1.00 92.94 86 GLN A O 1
ATOM 703 N N . GLN A 1 87 ? -9.907 -7.335 -0.655 1.00 93.56 87 GLN A N 1
ATOM 704 C CA . GLN A 1 87 ? -9.210 -6.849 0.532 1.00 93.56 87 GLN A CA 1
ATOM 705 C C . GLN A 1 87 ? -10.044 -5.785 1.238 1.00 93.56 87 GLN A C 1
ATOM 707 O O . GLN A 1 87 ? -10.581 -4.886 0.593 1.00 93.56 87 GLN A O 1
ATOM 712 N N . LEU A 1 88 ? -10.107 -5.859 2.568 1.00 95.94 88 LEU A N 1
ATOM 713 C CA . LEU A 1 88 ? -10.654 -4.797 3.408 1.00 95.94 88 LEU A CA 1
ATOM 714 C C . LEU A 1 88 ? -9.511 -4.129 4.175 1.00 95.94 88 LEU A C 1
ATOM 716 O O . LEU A 1 88 ? -8.851 -4.770 4.992 1.00 95.94 88 LEU A O 1
ATOM 720 N N . GLY A 1 89 ? -9.282 -2.844 3.908 1.00 96.19 89 GLY A N 1
ATOM 721 C CA . GLY A 1 89 ? -8.339 -2.008 4.650 1.00 96.19 89 GLY A CA 1
ATOM 722 C C . GLY A 1 89 ? -9.071 -1.119 5.652 1.00 96.19 89 GLY A C 1
ATOM 723 O O . GLY A 1 89 ? -9.975 -0.384 5.261 1.00 96.19 89 GLY A O 1
ATOM 724 N N . LEU A 1 90 ? -8.683 -1.166 6.928 1.00 97.88 90 LEU A N 1
ATOM 725 C CA . LEU A 1 90 ? -9.236 -0.315 7.983 1.00 97.88 90 LEU A CA 1
ATOM 726 C C . LEU A 1 90 ? -8.133 0.516 8.638 1.00 97.88 90 LEU A C 1
ATOM 728 O O . LEU A 1 90 ? -7.183 -0.038 9.185 1.00 97.88 90 LEU A O 1
ATOM 732 N N . THR A 1 91 ? -8.305 1.835 8.656 1.00 97.62 91 THR A N 1
ATOM 733 C CA . THR A 1 91 ? -7.513 2.740 9.497 1.00 97.62 91 THR A CA 1
ATOM 734 C C . THR A 1 91 ? -8.345 3.092 10.719 1.00 97.62 91 THR A C 1
ATOM 736 O O . THR A 1 91 ? -9.385 3.737 10.599 1.00 97.62 91 THR A O 1
ATOM 739 N N . ILE A 1 92 ? -7.922 2.623 11.889 1.00 97.62 92 ILE A N 1
ATOM 740 C CA . ILE A 1 92 ? -8.701 2.718 13.124 1.00 97.62 92 ILE A CA 1
ATOM 741 C C . ILE A 1 92 ? -7.961 3.621 14.099 1.00 97.62 92 ILE A C 1
ATOM 743 O O . ILE A 1 92 ? -6.802 3.357 14.402 1.00 97.62 92 ILE A O 1
ATOM 747 N N . ALA A 1 93 ? -8.652 4.635 14.623 1.00 95.62 93 ALA A N 1
ATOM 748 C CA . ALA A 1 93 ? -8.169 5.477 15.710 1.00 95.62 93 ALA A CA 1
ATOM 749 C C . ALA A 1 93 ? -8.800 5.047 17.047 1.00 95.62 93 ALA A C 1
ATOM 751 O O . ALA A 1 93 ? -9.956 5.390 17.306 1.00 95.62 93 ALA A O 1
ATOM 752 N N . PRO A 1 94 ? -8.090 4.297 17.916 1.00 95.75 94 PRO A N 1
ATOM 753 C CA . PRO A 1 94 ? -8.595 3.940 19.244 1.00 95.75 94 PRO A CA 1
ATOM 754 C C . PRO A 1 94 ? -8.798 5.164 20.141 1.00 95.75 94 PRO A C 1
ATOM 756 O O . PRO A 1 94 ? -9.582 5.120 21.087 1.00 95.75 94 PRO A O 1
ATOM 759 N N . THR A 1 95 ? -8.079 6.249 19.854 1.00 94.12 95 THR A N 1
ATOM 760 C CA . THR A 1 95 ? -8.111 7.500 20.603 1.00 94.12 95 THR A CA 1
ATOM 761 C C . THR A 1 95 ? -7.677 8.666 19.721 1.00 94.12 95 THR A C 1
ATOM 763 O O . THR A 1 95 ? -6.823 8.515 18.847 1.00 94.12 95 THR A O 1
ATOM 766 N N . SER A 1 96 ? -8.244 9.844 19.974 1.00 92.38 96 SER A N 1
ATOM 767 C CA . SER A 1 96 ? -7.722 11.119 19.453 1.00 92.38 96 SER A CA 1
ATOM 768 C C . SER A 1 96 ? -6.780 11.797 20.455 1.00 92.38 96 SER A C 1
ATOM 770 O O . SER A 1 96 ? -6.349 12.925 20.229 1.00 92.38 96 SER A O 1
ATOM 772 N N . ASN A 1 97 ? -6.482 11.153 21.588 1.00 92.12 97 ASN A N 1
ATOM 773 C CA . ASN A 1 97 ? -5.505 11.653 22.543 1.00 92.12 97 ASN A CA 1
ATOM 774 C C . ASN A 1 97 ? -4.090 11.303 22.079 1.00 92.12 97 ASN A C 1
ATOM 776 O O . ASN A 1 97 ? -3.861 10.222 21.547 1.00 92.12 97 ASN A O 1
ATOM 780 N N . CYS A 1 98 ? -3.142 12.194 22.345 1.00 91.38 98 CYS A N 1
ATOM 781 C CA . CYS A 1 98 ? -1.722 11.987 22.086 1.00 91.38 98 CYS A CA 1
ATOM 782 C C . CYS A 1 98 ? -0.933 12.450 23.318 1.00 91.38 98 CYS A C 1
ATOM 784 O O . CYS A 1 98 ? -1.326 13.421 23.971 1.00 91.38 98 CYS A O 1
ATOM 786 N N . ASN A 1 99 ? 0.170 11.788 23.651 1.00 90.25 99 ASN A N 1
ATOM 787 C CA . ASN A 1 99 ? 1.094 12.212 24.714 1.00 90.25 99 ASN A CA 1
ATOM 788 C C . ASN A 1 99 ? 2.124 13.249 24.223 1.00 90.25 99 ASN A C 1
ATOM 790 O O . ASN A 1 99 ? 2.831 13.841 25.034 1.00 90.25 99 ASN A O 1
ATOM 794 N N . PHE A 1 100 ? 2.173 13.512 22.916 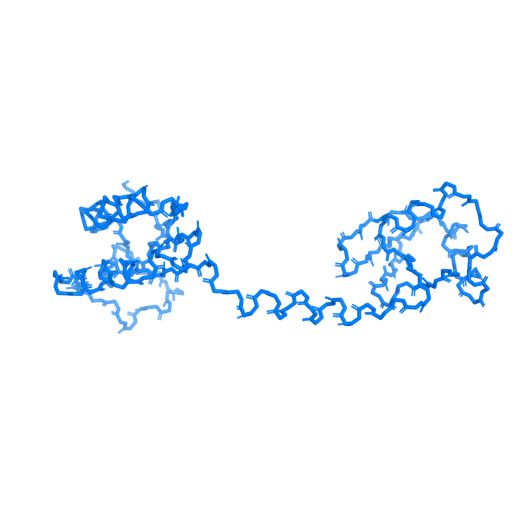1.00 87.38 100 PHE A N 1
ATOM 795 C CA . PHE A 1 100 ? 3.068 14.478 22.292 1.00 87.38 100 PHE A CA 1
ATOM 796 C C . PHE A 1 100 ? 2.271 15.548 21.517 1.00 87.38 100 PHE A C 1
ATOM 798 O O . PHE A 1 100 ? 1.081 15.391 21.229 1.00 87.38 100 PHE A O 1
ATOM 805 N N . ARG A 1 101 ? 2.880 16.705 21.240 1.00 88.50 101 ARG A N 1
ATOM 806 C CA . ARG A 1 101 ? 2.231 17.852 20.571 1.00 88.50 101 ARG A CA 1
ATOM 807 C C . ARG A 1 101 ? 3.102 18.338 19.413 1.00 88.50 101 ARG A C 1
ATOM 809 O O . ARG A 1 101 ? 3.675 19.422 19.481 1.00 88.50 101 ARG A O 1
ATOM 816 N N . CYS A 1 102 ? 3.246 17.514 18.368 1.00 89.69 102 CYS A N 1
ATOM 817 C CA . CYS A 1 102 ? 4.094 17.873 17.226 1.00 89.69 102 CYS A CA 1
ATOM 818 C C . CYS A 1 102 ? 3.622 19.194 16.593 1.00 89.69 102 CYS A C 1
ATOM 820 O O . CYS A 1 102 ? 2.437 19.309 16.270 1.00 89.69 102 CYS A O 1
ATOM 822 N N . PRO A 1 103 ? 4.528 20.144 16.299 1.00 89.88 103 PRO A N 1
ATOM 823 C CA . PRO A 1 103 ? 4.157 21.405 15.650 1.00 89.88 103 PRO A CA 1
ATOM 824 C C . PRO A 1 103 ? 3.618 21.210 14.221 1.00 89.88 103 PRO A C 1
ATOM 826 O O . PRO A 1 103 ? 2.899 22.062 13.708 1.00 89.88 103 PRO A O 1
ATOM 829 N N . TYR A 1 104 ? 3.936 20.076 13.593 1.00 91.00 104 TYR A N 1
ATOM 830 C CA . TYR A 1 104 ? 3.481 19.677 12.259 1.00 91.00 104 TYR A CA 1
ATOM 831 C C . TYR A 1 104 ? 2.292 18.697 12.282 1.00 91.00 104 TYR A C 1
ATOM 833 O O . TYR A 1 104 ? 1.932 18.150 11.241 1.00 91.00 104 TYR A O 1
ATOM 841 N N . CYS A 1 105 ? 1.686 18.428 13.447 1.00 89.69 105 CYS A N 1
ATOM 842 C CA . CYS A 1 105 ? 0.549 17.511 13.534 1.00 89.69 105 CYS A CA 1
ATOM 843 C C . CYS A 1 105 ? -0.697 18.132 12.889 1.00 89.69 105 CYS A C 1
ATOM 845 O O . CYS A 1 105 ? -1.162 19.188 13.317 1.00 89.69 105 CYS A O 1
ATOM 847 N N . TYR A 1 106 ? -1.277 17.453 11.899 1.00 88.69 106 TYR A N 1
ATOM 848 C CA . TYR A 1 106 ? -2.533 17.887 11.284 1.00 88.69 106 TYR A CA 1
ATOM 849 C C . TYR A 1 106 ? -3.752 17.659 12.196 1.00 88.69 106 TYR A C 1
ATOM 851 O O . TYR A 1 106 ? -4.779 18.300 12.006 1.00 88.69 106 TYR A O 1
ATOM 859 N N . GLU A 1 107 ? -3.642 16.793 13.211 1.00 84.44 107 GLU A N 1
ATOM 860 C CA . GLU A 1 107 ? -4.702 16.556 14.200 1.00 84.44 107 GLU A CA 1
ATOM 861 C C . GLU A 1 107 ? -4.686 17.574 15.350 1.00 84.44 107 GLU A C 1
ATOM 863 O O . GLU A 1 107 ? -5.541 17.502 16.227 1.00 84.44 107 GLU A O 1
ATOM 868 N N . LYS A 1 108 ? -3.748 18.536 15.369 1.00 83.25 108 LYS A N 1
ATOM 869 C CA . LYS A 1 108 ? -3.515 19.456 16.501 1.00 83.25 108 LYS A CA 1
ATOM 870 C C . LYS A 1 108 ? -4.786 20.120 17.058 1.00 83.25 108 LYS A C 1
ATOM 872 O O . LYS A 1 108 ? -4.896 20.265 18.270 1.00 83.25 108 LYS A O 1
ATOM 877 N N . ASP A 1 109 ? -5.737 20.469 16.190 1.00 83.31 109 ASP A N 1
ATOM 878 C CA . ASP A 1 109 ? -6.968 21.190 16.545 1.00 83.31 109 ASP A CA 1
ATOM 879 C C . ASP A 1 109 ? -8.107 20.246 16.981 1.00 83.31 109 ASP A C 1
ATOM 881 O O . ASP A 1 109 ? -9.120 20.686 17.521 1.00 83.31 109 ASP A O 1
ATOM 885 N N . VAL A 1 110 ? -7.943 18.937 16.764 1.00 79.44 110 VAL A N 1
ATOM 886 C CA . VAL A 1 110 ? -8.908 17.887 17.131 1.00 79.44 110 VAL A CA 1
ATOM 887 C C . VAL A 1 110 ? -8.366 16.916 18.184 1.00 79.44 110 VAL A C 1
ATOM 889 O O . VAL A 1 110 ? -9.112 16.045 18.639 1.00 79.44 110 VAL A O 1
ATOM 892 N N . LEU A 1 111 ? -7.106 17.077 18.613 1.00 79.06 111 LEU A N 1
ATOM 893 C CA . LEU A 1 111 ? -6.523 16.331 19.726 1.00 79.06 111 LEU A CA 1
ATOM 894 C C . LEU A 1 111 ? -7.328 16.602 20.998 1.00 79.06 111 LEU A C 1
ATOM 896 O O . LEU A 1 111 ? -7.329 17.698 21.557 1.00 79.06 111 LEU A O 1
ATOM 900 N N . ARG A 1 112 ? -8.002 15.565 21.482 1.00 81.25 112 ARG A N 1
ATOM 901 C CA . ARG A 1 112 ? -8.824 15.609 22.693 1.00 81.25 112 ARG A CA 1
ATOM 902 C C . ARG A 1 112 ? -8.716 14.285 23.422 1.00 81.25 112 ARG A C 1
ATOM 904 O O . ARG A 1 112 ? -8.455 13.258 22.802 1.00 81.25 112 ARG A O 1
ATOM 911 N N . SER A 1 113 ? -8.966 14.295 24.730 1.00 78.81 113 SER A N 1
ATOM 912 C CA . SER A 1 113 ? -8.992 13.080 25.557 1.00 78.81 113 SER A CA 1
ATOM 913 C C . SER A 1 113 ? -10.252 12.242 25.278 1.00 78.81 113 SER A C 1
ATOM 915 O O . SER A 1 113 ? -11.115 12.068 26.133 1.00 78.81 113 SER A O 1
ATOM 917 N N . SER A 1 114 ? -10.407 11.790 24.033 1.00 85.50 114 SER A N 1
ATOM 918 C CA . SER A 1 114 ? -11.519 10.972 23.559 1.00 85.50 114 SER A CA 1
ATOM 919 C C . SER A 1 114 ? -10.998 9.594 23.199 1.00 85.50 114 SER A C 1
ATOM 921 O O . SER A 1 114 ? -10.084 9.461 22.388 1.00 85.50 114 SER A O 1
ATOM 923 N N . LYS A 1 115 ? -11.609 8.587 23.818 1.00 93.25 115 LYS A N 1
ATOM 924 C CA . LYS A 1 115 ? -11.336 7.170 23.604 1.00 93.25 115 LYS A CA 1
ATOM 925 C C . LYS A 1 115 ? -12.494 6.547 22.837 1.00 93.25 115 LYS A C 1
ATOM 927 O O . LYS A 1 115 ? -13.646 6.951 23.009 1.00 93.25 115 LYS A O 1
ATOM 932 N N . MET A 1 116 ? -12.196 5.530 22.041 1.00 95.12 116 MET A N 1
ATOM 933 C CA . MET A 1 116 ? -13.201 4.714 21.372 1.00 95.12 116 MET A CA 1
ATOM 934 C C . MET A 1 116 ? -14.083 3.994 22.402 1.00 95.12 116 MET A C 1
ATOM 936 O O . MET A 1 116 ? -13.595 3.220 23.235 1.00 95.12 116 MET A O 1
ATOM 940 N N . ASN A 1 117 ? -15.394 4.229 22.315 1.00 96.25 117 ASN A N 1
ATOM 941 C CA . ASN A 1 117 ? -16.386 3.544 23.137 1.00 96.25 117 ASN A CA 1
ATOM 942 C C . ASN A 1 117 ? -16.685 2.127 22.607 1.00 96.25 117 ASN A C 1
ATOM 944 O O . ASN A 1 117 ? -16.315 1.765 21.485 1.00 96.25 117 ASN A O 1
ATOM 948 N N . ASP A 1 118 ? -17.355 1.313 23.424 1.00 97.31 118 ASP A N 1
ATOM 949 C CA . ASP A 1 118 ? -17.646 -0.083 23.073 1.00 97.31 118 ASP A CA 1
ATOM 950 C C . ASP A 1 118 ? -18.633 -0.212 21.911 1.00 97.31 118 ASP A C 1
ATOM 952 O O . ASP A 1 118 ? -18.514 -1.133 21.109 1.00 97.31 118 ASP A O 1
ATOM 956 N N . GLU A 1 119 ? -19.571 0.725 21.773 1.00 98.06 119 GLU A N 1
ATOM 957 C CA . GLU A 1 119 ? -20.508 0.763 20.646 1.00 98.06 119 GLU A CA 1
ATOM 958 C C . GLU A 1 119 ? -19.765 0.862 19.306 1.00 98.06 119 GLU A C 1
ATOM 960 O O . GLU A 1 119 ? -19.978 0.043 18.411 1.00 98.06 119 GLU A O 1
ATOM 965 N N . THR A 1 120 ? -18.819 1.799 19.199 1.00 97.38 120 THR A N 1
ATOM 966 C CA . THR A 1 120 ? -17.985 1.981 18.004 1.00 97.38 120 THR A CA 1
ATOM 967 C C . THR A 1 120 ? -17.111 0.754 17.758 1.00 97.38 120 THR A C 1
ATOM 969 O O . THR A 1 120 ? -17.056 0.249 16.637 1.00 97.38 120 THR A O 1
ATOM 972 N N . ALA A 1 121 ? -16.460 0.235 18.804 1.00 98.00 121 ALA A N 1
ATOM 973 C CA . ALA A 1 121 ? -15.624 -0.959 18.704 1.00 98.00 121 ALA A CA 1
ATOM 974 C C . ALA A 1 121 ? -16.422 -2.167 18.174 1.00 98.00 121 ALA A C 1
ATOM 976 O O . ALA A 1 121 ? -15.991 -2.839 17.235 1.00 98.00 121 ALA A O 1
ATOM 977 N N . ASN A 1 122 ? -17.619 -2.400 18.717 1.00 98.19 122 ASN A N 1
ATOM 978 C CA . ASN A 1 122 ? -18.519 -3.463 18.276 1.00 98.19 122 ASN A CA 1
ATOM 979 C C . ASN A 1 122 ? -19.014 -3.243 16.841 1.00 98.19 122 ASN A C 1
ATOM 981 O O . ASN A 1 122 ? -19.091 -4.199 16.069 1.00 98.19 122 ASN A O 1
ATOM 985 N N . GLY A 1 123 ? -19.293 -1.995 16.455 1.00 98.50 123 GLY A N 1
ATOM 986 C CA . GLY A 1 123 ? -19.628 -1.632 15.079 1.00 98.50 123 GLY A CA 1
ATOM 987 C C . GLY A 1 123 ? -18.531 -2.030 14.088 1.00 98.50 123 GLY A C 1
ATOM 988 O O . GLY A 1 123 ? -18.823 -2.645 13.062 1.00 98.50 123 GLY A O 1
ATOM 989 N N . ILE A 1 124 ? -17.263 -1.779 14.428 1.00 98.31 124 ILE A N 1
ATOM 990 C CA . ILE A 1 124 ? -16.114 -2.171 13.598 1.00 98.31 124 ILE A CA 1
ATOM 991 C C . ILE A 1 124 ? -15.986 -3.698 13.518 1.00 98.31 124 ILE A C 1
ATOM 993 O O . ILE A 1 124 ? -15.793 -4.246 12.433 1.00 98.31 124 ILE A O 1
ATOM 997 N N . VAL A 1 125 ? -16.137 -4.413 14.638 1.00 98.56 125 VAL A N 1
ATOM 998 C CA . VAL A 1 125 ? -16.122 -5.888 14.636 1.00 98.56 125 VAL A CA 1
ATOM 999 C C . VAL A 1 125 ? -17.241 -6.453 13.756 1.00 98.56 125 VAL A C 1
ATOM 1001 O O . VAL A 1 125 ? -17.014 -7.401 13.001 1.00 98.56 125 VAL A O 1
ATOM 1004 N N . ASN A 1 126 ? -18.437 -5.866 13.805 1.00 98.38 126 ASN A N 1
ATOM 1005 C CA . ASN A 1 126 ? -19.560 -6.272 12.961 1.00 98.38 126 ASN A CA 1
ATOM 1006 C C . ASN A 1 126 ? -19.295 -5.985 11.479 1.00 98.38 126 ASN A C 1
ATOM 1008 O O . ASN A 1 126 ? -19.575 -6.841 10.643 1.00 98.38 126 ASN A O 1
ATOM 1012 N N . LEU A 1 127 ? -18.699 -4.834 11.154 1.00 98.06 127 LEU A N 1
ATOM 1013 C CA . LEU A 1 127 ? -18.273 -4.514 9.793 1.00 98.06 127 LEU A CA 1
ATOM 1014 C C . LEU A 1 127 ? -17.312 -5.580 9.253 1.00 98.06 127 LEU A C 1
ATOM 1016 O O . LEU A 1 127 ? -17.530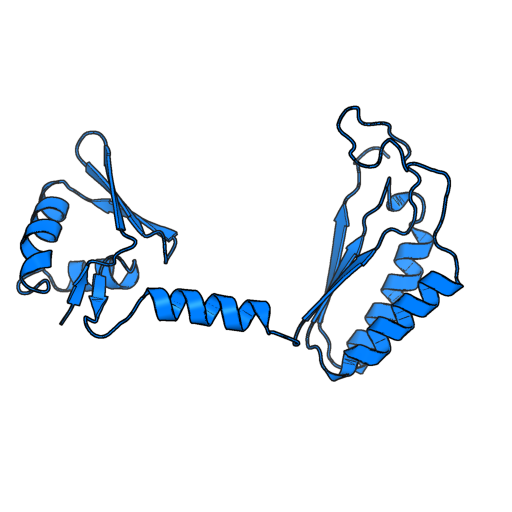 -6.101 8.160 1.00 98.06 127 LEU A O 1
ATOM 1020 N N . VAL A 1 128 ? -16.291 -5.951 10.031 1.00 98.06 128 VAL A N 1
ATOM 1021 C CA . VAL A 1 128 ? -15.337 -7.005 9.651 1.00 98.06 128 VAL A CA 1
ATOM 1022 C C . VAL A 1 128 ? -16.049 -8.343 9.465 1.00 98.06 128 VAL A C 1
ATOM 1024 O O . VAL A 1 128 ? -15.842 -9.008 8.453 1.00 98.06 128 VAL A O 1
ATOM 1027 N N . ARG A 1 129 ? -16.937 -8.725 10.392 1.00 98.12 129 ARG A N 1
ATOM 1028 C CA . ARG A 1 129 ? -17.698 -9.980 10.304 1.00 98.12 129 ARG A CA 1
ATOM 1029 C C . ARG A 1 129 ? -18.548 -10.057 9.038 1.00 98.12 129 ARG A C 1
ATOM 1031 O O . ARG A 1 129 ? -18.555 -11.094 8.385 1.00 98.12 129 ARG A O 1
ATOM 1038 N N . ASN A 1 130 ? -19.225 -8.970 8.680 1.00 97.12 130 ASN A N 1
ATOM 1039 C CA . ASN A 1 130 ? -20.109 -8.929 7.516 1.00 97.12 130 ASN A CA 1
ATOM 1040 C C . ASN A 1 130 ? -19.344 -9.021 6.186 1.00 97.12 130 ASN A C 1
ATOM 1042 O O . ASN A 1 130 ? -19.896 -9.506 5.205 1.00 97.12 130 ASN A O 1
ATOM 1046 N N . ASN A 1 131 ? -18.078 -8.595 6.161 1.00 96.75 131 ASN A N 1
ATOM 1047 C CA . ASN A 1 131 ? -17.224 -8.651 4.971 1.00 96.75 131 ASN A CA 1
ATOM 1048 C C . ASN A 1 131 ? -16.331 -9.902 4.920 1.00 96.75 131 ASN A C 1
ATOM 1050 O O . ASN A 1 131 ? -15.727 -10.179 3.888 1.00 96.75 131 ASN A O 1
ATOM 1054 N N . ALA A 1 132 ? -16.240 -10.678 6.004 1.00 96.00 132 ALA A N 1
ATOM 1055 C CA . ALA A 1 132 ? -15.296 -11.792 6.115 1.00 96.00 132 ALA A CA 1
AT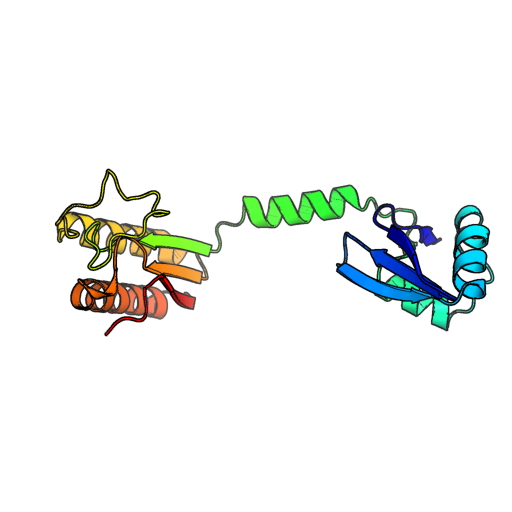OM 1056 C C . ALA A 1 132 ? -15.502 -12.898 5.064 1.00 96.00 132 ALA A C 1
ATOM 1058 O O . ALA A 1 132 ? -14.551 -13.592 4.731 1.00 96.00 132 ALA A O 1
ATOM 1059 N N . ASN A 1 133 ? -16.714 -13.041 4.517 1.00 94.56 133 ASN A N 1
ATOM 1060 C CA . ASN A 1 133 ? -17.026 -14.042 3.490 1.00 94.56 133 ASN A CA 1
ATOM 1061 C C . ASN A 1 133 ? -16.644 -13.608 2.065 1.00 94.56 133 ASN A C 1
ATOM 1063 O O . ASN A 1 133 ? -16.666 -14.431 1.154 1.00 94.56 133 ASN A O 1
ATOM 1067 N N . THR A 1 134 ? -16.360 -12.321 1.844 1.00 94.75 134 THR A N 1
ATOM 1068 C CA . THR A 1 134 ? -16.109 -11.757 0.505 1.00 94.75 134 THR A CA 1
ATOM 1069 C C . THR A 1 134 ? -14.659 -11.340 0.291 1.00 94.75 134 THR A C 1
ATOM 1071 O O . THR A 1 134 ? -14.251 -11.109 -0.845 1.00 94.75 134 THR A O 1
ATOM 1074 N N . ILE A 1 135 ? -13.885 -11.235 1.371 1.00 97.06 135 ILE A N 1
ATOM 1075 C CA . ILE A 1 135 ? -12.478 -10.836 1.343 1.00 97.06 135 ILE A CA 1
ATOM 1076 C C . ILE A 1 135 ? -11.571 -12.047 1.560 1.00 97.06 135 ILE A C 1
ATOM 1078 O O . ILE A 1 135 ? -11.939 -12.996 2.239 1.00 97.06 135 ILE A O 1
ATOM 1082 N N . ASN A 1 136 ? -10.352 -11.991 1.035 1.00 97.25 136 ASN A N 1
ATOM 1083 C CA . ASN A 1 136 ? -9.271 -12.918 1.368 1.00 97.25 136 ASN A CA 1
ATOM 1084 C C . ASN A 1 136 ? -8.227 -12.292 2.306 1.00 97.25 136 ASN A C 1
ATOM 1086 O O . ASN A 1 136 ? -7.387 -13.010 2.851 1.00 97.25 136 ASN A O 1
ATOM 1090 N N . MET A 1 137 ? -8.287 -10.975 2.534 1.00 97.56 137 MET A N 1
ATOM 1091 C CA . MET A 1 137 ? -7.366 -10.266 3.417 1.00 97.56 137 MET A CA 1
ATOM 1092 C C . MET A 1 137 ? -8.040 -9.116 4.172 1.00 97.56 137 MET A C 1
ATOM 1094 O O . MET A 1 137 ? -8.750 -8.299 3.585 1.00 97.56 137 MET A O 1
ATOM 1098 N N . LEU A 1 138 ? -7.750 -9.024 5.470 1.00 98.38 138 LEU A N 1
ATOM 1099 C CA . LEU A 1 138 ? -8.035 -7.877 6.326 1.00 98.38 138 LEU A CA 1
ATOM 1100 C C . LEU A 1 138 ? -6.713 -7.201 6.709 1.00 98.38 138 LEU A C 1
ATOM 1102 O O . LEU A 1 138 ? -5.868 -7.811 7.370 1.00 98.38 138 LEU A O 1
ATOM 1106 N N . GLY A 1 139 ? -6.552 -5.941 6.310 1.00 98.19 139 GLY A N 1
ATOM 1107 C CA . GLY A 1 139 ? -5.441 -5.082 6.712 1.00 98.19 139 GLY A CA 1
ATOM 1108 C C . GLY A 1 139 ? -5.907 -4.024 7.708 1.00 98.19 139 GLY A C 1
ATOM 1109 O O . GLY A 1 139 ? -6.821 -3.262 7.404 1.00 98.19 139 GLY A O 1
ATOM 1110 N N . VAL A 1 140 ? -5.280 -3.950 8.883 1.00 98.50 140 VAL A N 1
ATOM 1111 C CA . VAL A 1 140 ? -5.603 -2.944 9.907 1.00 98.50 140 VAL A CA 1
ATOM 1112 C C . VAL A 1 140 ? -4.409 -2.032 10.172 1.00 98.50 140 VAL A C 1
ATOM 1114 O O . VAL A 1 140 ? -3.342 -2.484 10.570 1.00 98.50 140 VAL A O 1
ATOM 1117 N N . THR A 1 141 ? -4.600 -0.729 10.005 1.00 98.44 141 THR A N 1
ATOM 1118 C CA . THR A 1 141 ? -3.663 0.301 10.458 1.00 98.44 141 THR A CA 1
ATOM 1119 C C . THR A 1 141 ? -4.196 0.938 11.734 1.00 98.44 141 THR A C 1
ATOM 1121 O O . THR A 1 141 ? -5.220 1.621 11.715 1.00 98.44 141 THR A O 1
ATOM 1124 N N . TRP A 1 142 ? -3.494 0.733 12.845 1.00 97.69 142 TRP A N 1
ATOM 1125 C CA . TRP A 1 142 ? -3.758 1.440 14.095 1.00 97.69 142 TRP A CA 1
ATOM 1126 C C . TRP A 1 142 ? -3.166 2.846 14.015 1.00 97.69 142 TRP A C 1
ATOM 1128 O O . TRP A 1 142 ? -1.968 3.013 13.782 1.00 97.69 142 TRP A O 1
ATOM 1138 N N . TYR A 1 143 ? -4.033 3.839 14.169 1.00 94.94 143 TYR A N 1
ATOM 1139 C CA . TYR A 1 143 ? -3.759 5.257 13.971 1.00 94.94 143 TYR A CA 1
ATOM 1140 C C . TYR A 1 143 ? -4.419 6.096 15.086 1.00 94.94 143 TYR A C 1
ATOM 1142 O O . TYR A 1 143 ? -4.868 5.551 16.095 1.00 94.94 143 TYR A O 1
ATOM 1150 N N . GLY A 1 144 ? -4.485 7.413 14.914 1.00 91.00 144 GLY A N 1
ATOM 1151 C CA . GLY A 1 144 ? -5.029 8.394 15.849 1.00 91.00 144 GLY A CA 1
ATOM 1152 C C . GLY A 1 144 ? -3.910 9.253 16.422 1.00 91.00 144 GLY A C 1
ATOM 1153 O O . GLY A 1 144 ? -2.826 9.304 15.846 1.00 91.00 144 GLY A O 1
ATOM 1154 N N . GLY A 1 145 ? -4.160 9.857 17.585 1.00 90.19 145 GLY A N 1
ATOM 1155 C CA . GLY A 1 145 ? -3.154 10.668 18.270 1.00 90.19 145 GLY A CA 1
ATOM 1156 C C . GLY A 1 145 ? -1.928 9.838 18.671 1.00 90.19 145 GLY A C 1
ATOM 1157 O O . GLY A 1 145 ? -0.891 9.895 18.024 1.00 90.19 145 GLY A O 1
ATOM 1158 N N . GLU A 1 146 ? -2.028 9.068 19.753 1.00 93.56 146 GLU A N 1
ATOM 1159 C CA . GLU A 1 146 ? -1.066 8.012 20.087 1.00 93.56 146 GLU A CA 1
ATOM 1160 C C . GLU A 1 146 ? -1.843 6.719 20.388 1.00 93.56 146 GLU A C 1
ATOM 1162 O O . GLU A 1 146 ? -2.428 6.598 21.472 1.00 93.56 146 GLU A O 1
ATOM 1167 N N . PRO A 1 147 ? -1.902 5.758 19.443 1.00 94.25 147 PRO A N 1
ATOM 1168 C CA . PRO A 1 147 ? -2.733 4.568 19.597 1.00 94.25 147 PRO A CA 1
ATOM 1169 C C . PRO A 1 147 ? -2.342 3.712 20.808 1.00 94.25 147 PRO A C 1
ATOM 1171 O O . PRO A 1 147 ? -3.216 3.078 21.403 1.00 94.25 147 PRO A O 1
ATOM 1174 N N . LEU A 1 148 ? -1.061 3.703 21.205 1.00 94.44 148 LEU A N 1
ATOM 1175 C CA . LEU A 1 148 ? -0.587 2.894 22.334 1.00 94.44 148 LEU A CA 1
ATOM 1176 C C . LEU A 1 148 ? -1.137 3.350 23.692 1.00 94.44 148 LEU A C 1
ATOM 1178 O O . LEU A 1 148 ? -1.145 2.554 24.631 1.00 94.44 148 LEU A O 1
ATOM 1182 N N . LEU A 1 149 ? -1.695 4.563 23.795 1.00 93.69 149 LEU A N 1
ATOM 1183 C CA . LEU A 1 149 ? -2.437 4.985 24.991 1.00 93.69 149 LEU A CA 1
ATOM 1184 C C . LEU A 1 149 ? -3.685 4.120 25.246 1.00 93.69 149 LEU A C 1
ATOM 1186 O O . LEU A 1 149 ? -4.166 4.062 26.375 1.00 93.69 149 LEU A O 1
ATOM 1190 N N . GLU A 1 150 ? -4.192 3.427 24.222 1.00 95.69 150 GLU A N 1
ATOM 1191 C CA . GLU A 1 150 ? -5.328 2.503 24.304 1.00 95.69 150 GLU A CA 1
ATOM 1192 C C . GLU A 1 150 ? -4.952 1.083 23.840 1.00 95.69 150 GLU A C 1
ATOM 1194 O O . GLU A 1 150 ? -5.726 0.410 23.153 1.00 95.69 150 GLU A O 1
ATOM 1199 N N . VAL A 1 151 ? -3.770 0.589 24.228 1.00 95.88 151 VAL A N 1
ATOM 1200 C CA . VAL A 1 151 ? -3.279 -0.750 23.838 1.00 95.88 151 VAL A CA 1
ATOM 1201 C C . VAL A 1 151 ? -4.279 -1.877 24.135 1.00 95.88 151 VAL A C 1
ATOM 1203 O O . VAL A 1 151 ? -4.529 -2.716 23.274 1.00 95.88 151 VAL A O 1
ATOM 1206 N N . ASN A 1 152 ? -4.964 -1.838 25.283 1.00 97.06 152 ASN A N 1
ATOM 1207 C CA . ASN A 1 152 ? -5.978 -2.840 25.638 1.00 97.06 152 ASN A CA 1
ATOM 1208 C C . ASN A 1 152 ? -7.129 -2.885 24.616 1.00 97.06 152 ASN A C 1
ATOM 1210 O O . ASN A 1 152 ? -7.665 -3.950 24.306 1.00 97.06 152 ASN A O 1
ATOM 1214 N N . ARG A 1 153 ? -7.521 -1.730 24.055 1.00 97.25 153 ARG A N 1
ATOM 1215 C CA . ARG A 1 153 ? -8.548 -1.666 23.005 1.00 97.25 153 ARG A CA 1
ATOM 1216 C C . ARG A 1 153 ? -8.044 -2.315 21.719 1.00 97.25 153 ARG A C 1
ATOM 1218 O O . ARG A 1 153 ? -8.794 -3.066 21.095 1.00 97.25 153 ARG A O 1
ATOM 1225 N N . ILE A 1 154 ? -6.793 -2.043 21.348 1.00 97.94 154 ILE A N 1
ATOM 1226 C CA . ILE A 1 154 ? -6.130 -2.634 20.179 1.00 97.94 154 ILE A CA 1
ATOM 1227 C C . ILE A 1 154 ? -6.063 -4.158 20.312 1.00 97.94 154 ILE A C 1
ATOM 1229 O O . ILE A 1 154 ? -6.403 -4.868 19.364 1.00 97.94 154 ILE A O 1
ATOM 1233 N N . GLU A 1 155 ? -5.673 -4.673 21.478 1.00 98.31 155 GLU A N 1
ATOM 1234 C CA . GLU A 1 155 ? -5.589 -6.112 21.744 1.00 98.31 155 GLU A CA 1
ATOM 1235 C C . GLU A 1 155 ? -6.957 -6.793 21.648 1.00 98.31 155 GLU A C 1
ATOM 1237 O O . GLU A 1 155 ? -7.098 -7.796 20.942 1.00 98.31 155 GLU A O 1
ATOM 1242 N N . ASN A 1 156 ? -7.984 -6.214 22.280 1.00 98.12 156 ASN A N 1
ATOM 1243 C CA . ASN A 1 156 ? -9.349 -6.741 22.246 1.00 98.12 156 ASN A CA 1
ATOM 1244 C C . ASN A 1 156 ? -9.905 -6.816 20.816 1.00 98.12 156 ASN A C 1
ATOM 1246 O O . ASN A 1 156 ? -10.440 -7.849 20.405 1.00 98.12 156 ASN A O 1
ATOM 1250 N N . LEU A 1 157 ? -9.742 -5.745 20.035 1.00 98.56 157 LEU A N 1
ATOM 1251 C CA . LEU A 1 157 ? -10.161 -5.721 18.634 1.00 98.56 157 LEU A CA 1
ATOM 1252 C C . LEU A 1 157 ? -9.342 -6.697 17.783 1.00 98.56 157 LEU A C 1
ATOM 1254 O O . LEU A 1 157 ? -9.911 -7.461 17.010 1.00 98.56 157 LEU A O 1
ATOM 1258 N N . THR A 1 158 ? -8.019 -6.731 17.962 1.00 98.50 158 THR A N 1
ATOM 1259 C CA . THR A 1 158 ? -7.130 -7.656 17.244 1.00 98.50 158 THR A CA 1
ATOM 1260 C C . THR A 1 158 ? -7.518 -9.110 17.495 1.00 98.50 158 THR A C 1
ATOM 1262 O O . THR A 1 158 ? -7.526 -9.907 16.556 1.00 98.50 158 THR A O 1
ATOM 1265 N N . LYS A 1 159 ? -7.864 -9.469 18.737 1.00 98.56 159 LYS A N 1
ATOM 1266 C CA . LYS A 1 159 ? -8.346 -10.812 19.075 1.00 98.56 159 LYS A CA 1
ATOM 1267 C C . LYS A 1 159 ? -9.630 -11.141 18.312 1.00 98.56 159 LYS A C 1
ATOM 1269 O O . LYS A 1 159 ? -9.667 -12.154 17.617 1.00 98.56 159 LYS A O 1
ATOM 1274 N N . ALA A 1 160 ? -10.628 -10.257 18.359 1.00 98.56 160 ALA A N 1
ATOM 1275 C CA . ALA A 1 160 ? -11.885 -10.442 17.633 1.00 98.56 160 ALA A CA 1
ATOM 1276 C C . ALA A 1 160 ? -11.671 -10.556 16.111 1.00 98.56 160 ALA A C 1
ATOM 1278 O O . ALA A 1 160 ? -12.255 -11.424 15.461 1.00 98.56 160 ALA A O 1
ATOM 1279 N N . PHE A 1 161 ? -10.800 -9.724 15.533 1.00 98.62 161 PHE A N 1
ATOM 1280 C CA . PHE A 1 161 ? -10.474 -9.774 14.107 1.00 98.62 161 PHE A CA 1
ATOM 1281 C C . PHE A 1 161 ? -9.796 -11.085 13.722 1.00 98.62 161 PHE A C 1
ATOM 1283 O O . PHE A 1 161 ? -10.211 -11.706 12.746 1.00 98.62 161 PHE A O 1
ATOM 1290 N N . LYS A 1 162 ? -8.802 -11.543 14.493 1.00 98.50 162 LYS A N 1
ATOM 1291 C CA . LYS A 1 162 ? -8.126 -12.825 14.250 1.00 98.50 162 LYS A CA 1
ATOM 1292 C C . LYS A 1 162 ? -9.093 -14.002 14.336 1.00 98.50 162 LYS A C 1
ATOM 1294 O O . LYS A 1 162 ? -9.041 -14.876 13.479 1.00 98.50 162 LYS A O 1
ATOM 1299 N N . GLU A 1 163 ? -9.991 -14.015 15.318 1.00 98.50 163 GLU A N 1
ATOM 1300 C CA . GLU A 1 163 ? -11.018 -15.056 15.440 1.00 98.50 163 GLU A CA 1
ATOM 1301 C C . GLU A 1 163 ? -11.929 -15.102 14.206 1.00 98.50 163 GLU A C 1
ATOM 1303 O O . GLU A 1 163 ? -12.132 -16.173 13.633 1.00 98.50 163 GLU A O 1
ATOM 1308 N N . ILE A 1 164 ? -12.427 -13.947 13.750 1.00 98.44 164 ILE A N 1
ATOM 1309 C CA . ILE A 1 164 ? -13.247 -13.853 12.533 1.00 98.44 164 ILE A CA 1
ATOM 1310 C C . ILE A 1 164 ? -12.447 -14.306 11.307 1.00 98.44 164 ILE A C 1
ATOM 1312 O O . ILE A 1 164 ? -12.945 -15.101 10.512 1.00 98.44 164 ILE A O 1
ATOM 1316 N N . CYS A 1 165 ? -11.214 -13.826 11.156 1.00 98.12 165 CYS A N 1
ATOM 1317 C CA . CYS A 1 165 ? -10.388 -14.115 9.990 1.00 98.12 165 CYS A CA 1
ATOM 1318 C C . CYS A 1 165 ? -10.034 -15.603 9.897 1.00 98.12 165 CYS A C 1
ATOM 1320 O O . CYS A 1 165 ? -10.240 -16.215 8.852 1.00 98.12 165 CYS A O 1
ATOM 1322 N N . ASN A 1 166 ? -9.602 -16.212 11.006 1.00 97.75 166 ASN A N 1
ATOM 1323 C CA . ASN A 1 166 ? -9.268 -17.636 11.063 1.00 97.75 166 ASN A CA 1
ATOM 1324 C C . ASN A 1 166 ? -10.470 -18.516 10.701 1.00 97.75 166 ASN A C 1
ATOM 1326 O O . ASN A 1 166 ? -10.322 -19.505 9.991 1.00 97.75 166 ASN A O 1
ATOM 1330 N N . LYS A 1 167 ? -11.671 -18.142 11.158 1.00 97.88 167 LYS A N 1
ATOM 1331 C CA . LYS A 1 167 ? -12.898 -18.904 10.895 1.00 97.88 167 LYS A CA 1
ATOM 1332 C C . LYS A 1 167 ? -13.340 -18.854 9.427 1.00 97.88 167 LYS A C 1
ATOM 1334 O O . LYS A 1 167 ? -14.023 -19.769 8.984 1.00 97.88 167 LYS A O 1
ATOM 1339 N N . ASN A 1 168 ? -12.947 -17.811 8.694 1.00 97.56 168 ASN A N 1
ATOM 1340 C CA . ASN A 1 168 ? -13.334 -17.577 7.298 1.00 97.56 168 ASN A CA 1
ATOM 1341 C C . ASN A 1 168 ? -12.160 -17.722 6.311 1.00 97.56 168 ASN A C 1
ATOM 1343 O O . ASN A 1 168 ? -12.288 -17.348 5.151 1.00 97.56 168 ASN A O 1
ATOM 1347 N N . ASN A 1 169 ? -11.016 -18.258 6.758 1.00 97.12 169 ASN A N 1
ATOM 1348 C CA . ASN A 1 169 ? -9.796 -18.394 5.954 1.00 97.12 169 ASN A CA 1
ATOM 1349 C C . ASN A 1 169 ? -9.314 -17.066 5.323 1.00 97.12 169 ASN A C 1
ATOM 1351 O O . ASN A 1 169 ? -8.842 -17.023 4.187 1.00 97.12 169 ASN A O 1
ATOM 1355 N N . VAL A 1 170 ? -9.442 -15.970 6.074 1.00 98.12 170 VAL A N 1
ATOM 1356 C CA . VAL A 1 170 ? -8.989 -14.626 5.692 1.00 98.12 170 VAL A CA 1
ATOM 1357 C C . VAL A 1 170 ? -7.606 -14.376 6.288 1.00 98.12 170 VAL A C 1
ATOM 1359 O O . VAL A 1 170 ? -7.369 -14.629 7.470 1.00 98.12 170 VAL A O 1
ATOM 1362 N N . LYS A 1 171 ? -6.681 -13.820 5.504 1.00 98.25 171 LYS A N 1
ATOM 1363 C CA . LYS A 1 171 ? -5.375 -13.384 6.009 1.00 98.25 171 LYS A CA 1
ATOM 1364 C C . LYS A 1 171 ? -5.522 -12.099 6.826 1.00 98.25 171 LYS A C 1
ATOM 1366 O O . LYS A 1 171 ? -6.023 -11.102 6.319 1.00 98.25 171 LYS A O 1
ATOM 1371 N N . TYR A 1 172 ? -5.019 -12.090 8.058 1.00 98.31 172 TYR A N 1
ATOM 1372 C CA . TYR A 1 172 ? -4.952 -10.883 8.885 1.00 98.31 172 TYR A CA 1
ATOM 1373 C C . TYR A 1 172 ? -3.550 -10.269 8.860 1.00 98.31 172 TYR A C 1
ATOM 1375 O O . TYR A 1 172 ? -2.561 -10.962 9.103 1.00 98.31 172 TYR A O 1
ATOM 1383 N N . GLN A 1 173 ? -3.466 -8.962 8.624 1.00 98.06 173 GLN A N 1
ATOM 1384 C CA . GLN A 1 173 ? -2.254 -8.167 8.805 1.00 98.06 173 GLN A CA 1
ATOM 1385 C C . GLN A 1 173 ? -2.591 -6.885 9.560 1.00 98.06 173 GLN A C 1
ATOM 1387 O O . GLN A 1 173 ? -3.643 -6.286 9.341 1.00 98.06 173 GLN A O 1
ATOM 1392 N N . ALA A 1 174 ? -1.672 -6.441 10.416 1.00 97.69 174 ALA A N 1
ATOM 1393 C CA . ALA A 1 174 ? -1.782 -5.140 11.047 1.00 97.69 174 ALA A CA 1
ATOM 1394 C C . ALA A 1 174 ? -0.442 -4.408 11.109 1.00 97.69 174 ALA A C 1
ATOM 1396 O O . ALA A 1 174 ? 0.618 -5.028 11.195 1.00 97.69 174 ALA A O 1
ATOM 1397 N N . ASN A 1 175 ? -0.522 -3.085 11.103 1.00 97.50 175 ASN A N 1
ATOM 1398 C CA . ASN A 1 175 ? 0.570 -2.160 11.367 1.00 97.50 175 ASN A CA 1
ATOM 1399 C C . ASN A 1 175 ? 0.069 -1.054 12.302 1.00 97.50 175 ASN A C 1
ATOM 1401 O O . ASN A 1 175 ? -1.133 -0.825 12.426 1.00 97.50 175 ASN A O 1
ATOM 1405 N N . ILE A 1 176 ? 0.989 -0.375 12.976 1.00 96.88 176 ILE A N 1
ATOM 1406 C CA . ILE A 1 176 ? 0.680 0.704 13.914 1.00 96.88 176 ILE A CA 1
ATOM 1407 C C . ILE A 1 176 ? 1.547 1.914 13.593 1.00 96.88 176 ILE A C 1
ATOM 1409 O O . ILE A 1 176 ? 2.738 1.768 13.320 1.00 96.88 176 ILE A O 1
ATOM 1413 N N . VAL A 1 177 ? 0.938 3.097 13.604 1.00 94.81 177 VAL A N 1
ATOM 1414 C CA . VAL A 1 177 ? 1.648 4.375 13.536 1.00 94.81 177 VAL A CA 1
ATOM 1415 C C . VAL A 1 177 ? 1.689 4.940 14.948 1.00 94.81 177 VAL A C 1
ATOM 1417 O O . VAL A 1 177 ? 0.660 5.318 15.490 1.00 94.81 177 VAL A O 1
ATOM 1420 N N . THR A 1 178 ? 2.871 4.942 15.552 1.00 92.00 178 THR A N 1
ATOM 1421 C CA . THR A 1 178 ? 3.103 5.336 16.947 1.00 92.00 178 THR A CA 1
ATOM 1422 C C . THR A 1 178 ? 4.408 6.118 17.041 1.00 92.00 178 THR A C 1
ATOM 1424 O O . THR A 1 178 ? 5.301 5.945 16.202 1.00 92.00 178 THR A O 1
ATOM 1427 N N . MET A 1 179 ? 4.528 6.988 18.039 1.00 84.12 179 MET A N 1
ATOM 1428 C CA . MET A 1 179 ? 5.795 7.625 18.379 1.00 84.12 179 MET A CA 1
ATOM 1429 C C . MET A 1 179 ? 6.568 6.738 19.365 1.00 84.12 179 MET A C 1
ATOM 1431 O O . MET A 1 179 ? 6.045 6.342 20.402 1.00 84.12 179 MET A O 1
ATOM 1435 N N . VAL A 1 180 ? 7.840 6.438 19.075 1.00 66.56 180 VAL A N 1
ATOM 1436 C CA . VAL A 1 180 ? 8.718 5.679 19.987 1.00 66.56 180 VAL A CA 1
ATOM 1437 C C . VAL A 1 180 ? 9.192 6.599 21.114 1.00 66.56 180 VAL A C 1
ATOM 1439 O O . VAL A 1 180 ? 10.297 7.132 21.075 1.00 66.56 180 VAL A O 1
ATOM 1442 N N . ILE A 1 181 ? 8.328 6.828 22.097 1.00 58.72 181 ILE A N 1
ATOM 1443 C CA . ILE A 1 181 ? 8.683 7.412 23.392 1.00 58.72 181 ILE A CA 1
ATOM 1444 C C . ILE A 1 181 ? 7.905 6.612 24.446 1.00 58.72 181 ILE A C 1
ATOM 1446 O O . ILE A 1 181 ? 6.761 6.942 24.760 1.00 58.72 181 ILE A O 1
ATOM 1450 N N . CYS A 1 182 ? 8.517 5.523 24.919 1.00 46.75 182 CYS A N 1
ATOM 1451 C CA . CYS A 1 182 ? 8.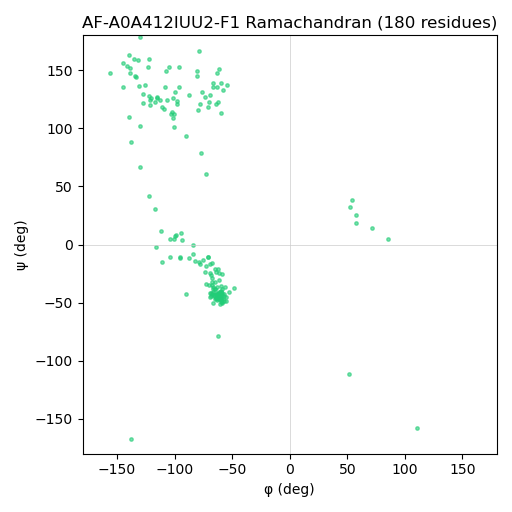145 4.847 26.164 1.00 46.75 182 CYS A CA 1
ATOM 1452 C C . CYS A 1 182 ? 9.063 5.341 27.280 1.00 46.75 182 CYS A C 1
ATOM 1454 O O . CYS A 1 182 ? 10.284 5.437 27.014 1.00 46.75 182 CYS A O 1
#

Nearest PDB structures (foldseek):
  5why-assembly1_A  TM=6.080E-01  e=1.703E-06  Acetivibrio thermocellus ATCC 27405
  5wgg-assembly1_A  TM=5.841E-01  e=1.703E-06  Acetivibrio thermocellus ATCC 27405
  5why-assembly2_B  TM=5.819E-01  e=2.353E-06  Acetivibrio thermocellus ATCC 27405
  4k36-assembly2_B  TM=7.813E-01  e=1.472E-04  Clostridium perfringens ATCC 13124
  4k37-assembly1_A  TM=8.132E-01  e=6.098E-04  Clostridium perfringens ATCC 13124

Secondary structure (DSSP, 8-state):
-EEE-TTEEEEEETTEEEEEETTTTEEEEEEHHHHHHHHHHHTTTTTTS-HHHHHHHHHTTSEEETT--HHHHHHHHHHHHHT--SEEEEEE-SBS--S---TT-TTTTT--S-B--HHHHHHHHHHHHHHTTT-SEEEEEE-SS-GGGGHHHHHHHHHHHHHHHHHTTPEEEEEE------

Mean predicted aligned error: 6.43 Å